Protein AF-A0A822A3L7-F1 (afdb_monomer_lite)

Foldseek 3Di:
DKAKAWFFFDDDPGLTKIKIWFQDDDPVDGRDTAIAMDGGDPVGRTDAADPAADQPVWDFPQWDDDPNAIWTKTKDWDDDPPWIKIWMWTARPVPRHGAKIWIFGDLPQQRDDTDIDMDGDDDDDPDDDPCVSNDDDPPHDHDHDPPPLPALADVCCLNHVCCVVRPPPSPVRLVVSVVSLCVVLVDDDPDSNLSSLLSVQLVVLVVVQSVVQVVPDPDHDGDDNCSSDDVVRVVVVVPDD

InterPro domains:
  IPR013201 Cathepsin propeptide inhibitor domain (I29) [PF08246] (178-234)
  IPR013201 Cathepsin propeptide inhibitor domain (I29) [SM00848] (178-234)
  IPR038765 Papain-like cysteine peptidase superfamily [SSF54001] (173-239)

Sequence (241 aa):
AAKTVQRKGKGTQDFGANYKIVPVSNEAVLNKLTCFEVDGSKDALMDIQHSLPDINSFKDLGLTEWRGIKCQVYQIIDQEGDKKSTYTYYVNAETQHPVHYEMFGYDTLIGSHFDKYTIDYYNYDENPIDSSLFHITDDMQCVGFPDSENEHTSPRVLFNPMSEYINRHGEDDFESSFENFKEQHERKYKDEHEHRRRLKIFRHNNRYVNTRNRAGLTYTMKLNKFADRSDDELRVLRGRR

Radius of gyration: 20.69 Å; chains: 1; bounding box: 53×47×56 Å

Organism: NCBI:txid392032

Structure (mmCIF, N/CA/C/O backbone):
data_AF-A0A822A3L7-F1
#
_entry.id   AF-A0A822A3L7-F1
#
loop_
_atom_site.group_PDB
_atom_site.id
_atom_site.type_symbol
_atom_site.label_atom_id
_atom_site.label_alt_id
_atom_site.label_comp_id
_atom_site.label_asym_id
_atom_site.label_entity_id
_atom_site.label_seq_id
_atom_site.pdbx_PDB_ins_code
_atom_site.Cartn_x
_atom_site.Cartn_y
_atom_site.Cartn_z
_atom_site.occupancy
_atom_site.B_iso_or_equiv
_atom_site.auth_seq_id
_atom_site.auth_comp_id
_atom_site.auth_asym_id
_atom_site.auth_atom_id
_atom_site.pdbx_PDB_model_num
ATOM 1 N N . ALA A 1 1 ? 6.794 -20.127 5.925 1.00 63.97 1 ALA A N 1
ATOM 2 C CA . ALA A 1 1 ? 6.035 -19.071 5.222 1.00 63.97 1 ALA A CA 1
ATOM 3 C C . ALA A 1 1 ? 6.822 -17.768 5.296 1.00 63.97 1 ALA A C 1
ATOM 5 O O . ALA A 1 1 ? 7.641 -17.639 6.199 1.00 63.97 1 ALA A O 1
ATOM 6 N N . ALA A 1 2 ? 6.619 -16.845 4.353 1.00 81.12 2 ALA A N 1
ATOM 7 C CA . ALA A 1 2 ? 7.206 -15.509 4.437 1.00 81.12 2 ALA A CA 1
ATOM 8 C C . ALA A 1 2 ? 6.678 -14.782 5.685 1.00 81.12 2 ALA A C 1
ATOM 10 O O . ALA A 1 2 ? 5.474 -14.816 5.934 1.00 81.12 2 ALA A O 1
ATOM 11 N N . LYS A 1 3 ? 7.558 -14.134 6.452 1.00 87.62 3 LYS A N 1
ATOM 12 C CA . LYS A 1 3 ? 7.191 -13.281 7.590 1.00 87.62 3 LYS A CA 1
ATOM 13 C C . LYS A 1 3 ? 7.631 -11.854 7.290 1.00 87.62 3 LYS A C 1
ATOM 15 O O . LYS A 1 3 ? 8.792 -11.633 6.958 1.00 87.62 3 LYS A O 1
ATOM 20 N N . THR A 1 4 ? 6.716 -10.902 7.414 1.00 88.19 4 THR A N 1
ATOM 21 C CA . THR A 1 4 ? 7.009 -9.472 7.288 1.00 88.19 4 THR A CA 1
ATOM 22 C C . THR A 1 4 ? 6.720 -8.799 8.619 1.00 88.19 4 THR A C 1
ATOM 24 O O . THR A 1 4 ? 5.664 -9.027 9.202 1.00 88.19 4 THR A O 1
ATOM 27 N N . VAL A 1 5 ? 7.666 -8.001 9.105 1.00 90.00 5 VAL A N 1
ATOM 28 C CA . VAL A 1 5 ? 7.542 -7.229 10.345 1.00 90.00 5 VAL A CA 1
ATOM 29 C C . VAL A 1 5 ? 7.897 -5.786 10.029 1.00 90.00 5 VAL A C 1
ATOM 31 O O . VAL A 1 5 ? 8.914 -5.531 9.394 1.00 90.00 5 VAL A O 1
ATOM 34 N N . GLN A 1 6 ? 7.066 -4.848 10.465 1.00 89.50 6 GLN A N 1
ATOM 35 C CA . GLN A 1 6 ? 7.290 -3.417 10.280 1.00 89.50 6 GLN A CA 1
ATOM 36 C C . GLN A 1 6 ? 7.396 -2.760 11.650 1.00 89.50 6 GLN A C 1
ATOM 38 O O . GLN A 1 6 ? 6.591 -3.049 12.538 1.00 89.50 6 GLN A O 1
ATOM 43 N N . ARG A 1 7 ? 8.386 -1.891 11.835 1.00 88.69 7 ARG A N 1
ATOM 44 C CA . ARG A 1 7 ? 8.597 -1.146 13.076 1.00 88.69 7 ARG A CA 1
ATOM 45 C C . ARG A 1 7 ? 8.625 0.339 12.757 1.00 88.69 7 ARG A C 1
ATOM 47 O O . ARG A 1 7 ? 9.507 0.802 12.041 1.00 88.69 7 ARG A O 1
ATOM 54 N N . LYS A 1 8 ? 7.657 1.073 13.306 1.00 87.88 8 LYS A N 1
ATOM 55 C CA . LYS A 1 8 ? 7.631 2.535 13.241 1.00 87.88 8 LYS A CA 1
ATOM 56 C C . LYS A 1 8 ? 8.723 3.110 14.138 1.00 87.88 8 LYS A C 1
ATOM 58 O O . LYS A 1 8 ? 8.859 2.672 15.282 1.00 87.88 8 LYS A O 1
ATOM 63 N N . GLY A 1 9 ? 9.443 4.104 13.630 1.00 82.00 9 GLY A N 1
ATOM 64 C CA . GLY A 1 9 ? 10.448 4.831 14.401 1.00 82.00 9 GLY A CA 1
ATOM 65 C C . GLY A 1 9 ? 9.849 5.652 15.547 1.00 82.00 9 GLY A C 1
ATOM 66 O O . GLY A 1 9 ? 8.725 6.152 15.445 1.00 82.00 9 GLY A O 1
ATOM 67 N N . LYS A 1 10 ? 10.585 5.792 16.657 1.00 68.31 10 LYS A N 1
ATOM 68 C CA . LYS A 1 10 ? 10.135 6.489 17.878 1.00 68.31 10 LYS A CA 1
ATOM 69 C C . LYS A 1 10 ? 10.823 7.832 18.169 1.00 68.31 10 LYS A C 1
ATOM 71 O O . LYS A 1 10 ? 10.765 8.296 19.308 1.00 68.31 10 LYS A O 1
ATOM 76 N N . GLY A 1 11 ? 11.435 8.506 17.193 1.00 60.22 11 GLY A N 1
ATOM 77 C CA . GLY A 1 11 ? 11.945 9.864 17.425 1.00 60.22 11 GLY A CA 1
ATOM 78 C C . GLY A 1 11 ? 12.969 10.364 16.413 1.00 60.22 11 GLY A C 1
ATOM 79 O O . GLY A 1 11 ? 13.047 9.887 15.290 1.00 60.22 11 GLY A O 1
ATOM 80 N N . THR A 1 12 ? 13.779 11.344 16.821 1.00 64.44 12 THR A N 1
ATOM 81 C CA . THR A 1 12 ? 14.746 12.042 15.949 1.00 64.44 12 THR A CA 1
ATOM 82 C C . THR A 1 12 ? 15.956 11.199 15.528 1.00 64.44 12 THR A C 1
ATOM 84 O O . THR A 1 12 ? 16.702 11.628 14.650 1.00 64.44 12 THR A O 1
ATOM 87 N N . GLN A 1 13 ? 16.162 10.032 16.145 1.00 73.94 13 GLN A N 1
ATOM 88 C CA . GLN A 1 13 ? 17.280 9.113 15.874 1.00 73.94 13 GLN A CA 1
ATOM 89 C C . GLN A 1 13 ? 16.829 7.678 15.562 1.00 73.94 13 GLN A C 1
ATOM 91 O O . GLN A 1 13 ? 17.663 6.834 15.257 1.00 73.94 13 GLN A O 1
ATOM 96 N N . ASP A 1 14 ? 15.526 7.403 15.644 1.00 85.44 14 ASP A N 1
ATOM 97 C CA . ASP A 1 14 ? 14.938 6.112 15.301 1.00 85.44 14 ASP A CA 1
ATOM 98 C C . ASP A 1 14 ? 13.936 6.345 14.176 1.00 85.44 14 ASP A C 1
ATOM 100 O O . ASP A 1 14 ? 12.846 6.882 14.393 1.00 85.44 14 ASP A O 1
ATOM 104 N N . PHE A 1 15 ? 14.347 5.966 12.971 1.00 88.31 15 PHE A N 1
ATOM 105 C CA . PHE A 1 15 ? 13.582 6.147 11.744 1.00 88.31 15 PHE A CA 1
ATOM 106 C C . PHE A 1 15 ? 12.708 4.929 11.409 1.00 88.31 15 PHE A C 1
ATOM 108 O O . PHE A 1 15 ? 11.999 4.947 10.402 1.00 88.31 15 PHE A O 1
ATOM 115 N N . GLY A 1 16 ? 12.718 3.902 12.268 1.00 89.25 16 GLY A N 1
ATOM 116 C CA . GLY A 1 16 ? 12.028 2.637 12.058 1.00 89.25 16 GLY A CA 1
ATOM 117 C C . GLY A 1 16 ? 12.743 1.720 11.067 1.00 89.25 16 GLY A C 1
ATOM 118 O O . GLY A 1 16 ? 13.716 2.107 10.426 1.00 89.25 16 GLY A O 1
ATOM 119 N N . ALA A 1 17 ? 12.242 0.494 10.940 1.00 88.50 17 ALA A N 1
ATOM 120 C CA . ALA A 1 17 ? 12.812 -0.520 10.059 1.00 88.50 17 ALA A CA 1
ATOM 121 C C . ALA A 1 17 ? 11.754 -1.538 9.625 1.00 88.50 17 ALA A C 1
ATOM 123 O O . ALA A 1 17 ? 10.821 -1.870 10.367 1.00 88.50 17 ALA A O 1
ATOM 124 N N . ASN A 1 18 ? 11.917 -2.052 8.412 1.00 87.88 18 ASN A N 1
ATOM 125 C CA . ASN A 1 18 ? 11.099 -3.116 7.853 1.00 87.88 18 ASN A CA 1
ATOM 126 C C . ASN A 1 18 ? 11.925 -4.381 7.672 1.00 87.88 18 ASN A C 1
ATOM 128 O O . ASN A 1 18 ? 13.053 -4.340 7.190 1.00 87.88 18 ASN A O 1
ATOM 132 N N . TYR A 1 19 ? 11.317 -5.517 7.984 1.00 88.69 19 TYR A N 1
ATOM 133 C CA . TYR A 1 19 ? 11.977 -6.808 7.971 1.00 88.69 19 TYR A CA 1
ATOM 134 C C . TYR A 1 19 ? 11.182 -7.828 7.182 1.00 88.69 19 TYR A C 1
ATOM 136 O O . TYR A 1 19 ? 9.950 -7.901 7.276 1.00 88.69 19 TYR A O 1
ATOM 144 N N . LYS A 1 20 ? 11.891 -8.663 6.428 1.00 87.88 20 LYS A N 1
ATOM 145 C CA . LYS A 1 20 ? 11.303 -9.762 5.668 1.00 87.88 20 LYS A CA 1
ATOM 146 C C . LYS A 1 20 ? 12.114 -11.030 5.852 1.00 87.88 20 LYS A C 1
ATOM 148 O O . LYS A 1 20 ? 13.254 -11.107 5.417 1.00 87.88 20 LYS A O 1
ATOM 153 N N . ILE A 1 21 ? 11.503 -12.045 6.443 1.00 88.44 21 ILE A N 1
ATOM 154 C CA . ILE A 1 21 ? 12.103 -13.365 6.608 1.00 88.44 21 ILE A CA 1
ATOM 155 C C . ILE A 1 21 ? 11.476 -14.295 5.576 1.00 88.44 21 ILE A C 1
ATOM 157 O O . ILE A 1 21 ? 10.278 -14.590 5.629 1.00 88.44 21 ILE A O 1
ATOM 161 N N . VAL A 1 22 ? 12.276 -14.731 4.607 1.00 87.00 22 VAL A N 1
ATOM 162 C CA . VAL A 1 22 ? 11.829 -15.576 3.493 1.00 87.00 22 VAL A CA 1
ATOM 163 C C . VAL A 1 22 ? 12.859 -16.657 3.177 1.00 87.00 22 VAL A C 1
ATOM 165 O O . VAL A 1 22 ? 14.056 -16.435 3.359 1.00 87.00 22 VAL A O 1
ATOM 168 N N . PRO A 1 23 ? 12.426 -17.836 2.703 1.00 87.88 23 PRO A N 1
ATOM 169 C CA . PRO A 1 23 ? 13.346 -18.811 2.141 1.00 87.88 23 PRO A CA 1
ATOM 170 C C . PRO A 1 23 ? 13.905 -18.283 0.815 1.00 87.88 23 PRO A C 1
ATOM 172 O O . PRO A 1 23 ? 13.151 -17.859 -0.060 1.00 87.88 23 PRO A O 1
ATOM 175 N N . VAL A 1 24 ? 15.225 -18.325 0.670 1.00 84.81 24 VAL A N 1
ATOM 176 C CA . VAL A 1 24 ? 15.957 -17.916 -0.529 1.00 84.81 24 VAL A CA 1
ATOM 177 C C . VAL A 1 24 ? 16.679 -19.126 -1.102 1.00 84.81 24 VAL A C 1
ATOM 179 O O . VAL A 1 24 ? 17.325 -19.887 -0.378 1.00 84.81 24 VAL A O 1
ATOM 182 N N . SER A 1 25 ? 16.578 -19.272 -2.418 1.00 84.88 25 SER A N 1
ATOM 183 C CA . SER A 1 25 ? 17.284 -20.289 -3.191 1.00 84.88 25 SER A CA 1
ATOM 184 C C . SER A 1 25 ? 18.107 -19.606 -4.277 1.00 84.88 25 SER A C 1
ATOM 186 O O . SER A 1 25 ? 17.604 -18.716 -4.961 1.00 84.88 25 SER A O 1
ATOM 188 N N . ASN A 1 26 ? 19.361 -20.012 -4.434 1.00 84.75 26 ASN A N 1
ATOM 189 C CA . ASN A 1 26 ? 20.255 -19.586 -5.508 1.00 84.75 26 ASN A CA 1
ATOM 190 C C . ASN A 1 26 ? 21.126 -20.777 -5.950 1.00 84.75 26 ASN A C 1
ATOM 192 O O . ASN A 1 26 ? 20.875 -21.911 -5.550 1.00 84.75 26 ASN A O 1
ATOM 196 N N . GLU A 1 27 ? 22.144 -20.534 -6.773 1.00 88.81 27 GLU A N 1
ATOM 197 C CA . GLU A 1 27 ? 23.036 -21.592 -7.271 1.00 88.81 27 GLU A CA 1
ATOM 198 C C . GLU A 1 27 ? 23.808 -22.329 -6.158 1.00 88.81 27 GLU A C 1
ATOM 200 O O . GLU A 1 27 ? 24.221 -23.469 -6.353 1.00 88.81 27 GLU A O 1
ATOM 205 N N . ALA A 1 28 ? 23.984 -21.708 -4.985 1.00 90.06 28 ALA A N 1
ATOM 206 C CA . ALA A 1 28 ? 24.765 -22.239 -3.868 1.00 90.06 28 ALA A CA 1
ATOM 207 C C . ALA A 1 28 ? 23.917 -22.777 -2.701 1.00 90.06 28 ALA A C 1
ATOM 209 O O . ALA A 1 28 ? 24.385 -23.635 -1.952 1.00 90.06 28 ALA A O 1
ATOM 210 N N . VAL A 1 29 ? 22.695 -22.273 -2.499 1.00 88.50 29 VAL A N 1
ATOM 211 C CA . VAL A 1 29 ? 21.833 -22.657 -1.370 1.00 88.50 29 VAL A CA 1
ATOM 212 C C . VAL A 1 29 ? 20.399 -22.908 -1.811 1.00 88.50 29 VAL A C 1
ATOM 214 O O . VAL A 1 29 ? 19.866 -22.206 -2.664 1.00 88.50 29 VAL A O 1
ATOM 217 N N . LEU A 1 30 ? 19.747 -23.884 -1.179 1.00 90.50 30 LEU A N 1
ATOM 218 C CA . LEU A 1 30 ? 18.347 -24.222 -1.421 1.00 90.50 30 LEU A CA 1
ATOM 219 C C . LEU A 1 30 ? 17.513 -23.927 -0.171 1.00 90.50 30 LEU A C 1
ATOM 221 O O . LEU A 1 30 ? 17.795 -24.461 0.899 1.00 90.50 30 LEU A O 1
ATOM 225 N N . ASN A 1 31 ? 16.468 -23.112 -0.323 1.00 87.19 31 ASN A N 1
ATOM 226 C CA . ASN A 1 31 ? 15.477 -22.780 0.706 1.00 87.19 31 ASN A CA 1
ATOM 227 C C . ASN A 1 31 ? 16.081 -22.283 2.030 1.00 87.19 31 ASN A C 1
ATOM 229 O O . ASN A 1 31 ? 15.513 -22.509 3.102 1.00 87.19 31 ASN A O 1
ATOM 233 N N . LYS A 1 32 ? 17.223 -21.590 1.975 1.00 89.50 32 LYS A N 1
ATOM 234 C CA . LYS A 1 32 ? 17.855 -21.016 3.163 1.00 89.50 32 LYS A CA 1
ATOM 235 C C . LYS A 1 32 ? 16.982 -19.879 3.679 1.00 89.50 32 LYS A C 1
ATOM 237 O O . LYS A 1 32 ? 16.717 -18.927 2.950 1.00 89.50 32 LYS A O 1
ATOM 242 N N . LEU A 1 33 ? 16.529 -19.977 4.925 1.00 89.25 33 LEU A N 1
ATOM 243 C CA . LEU A 1 33 ? 15.781 -18.901 5.562 1.00 89.25 33 LEU A CA 1
ATOM 244 C C . LEU A 1 33 ? 16.711 -17.697 5.757 1.00 89.25 33 LEU A C 1
ATOM 246 O O . LEU A 1 33 ? 17.750 -17.817 6.404 1.00 89.25 33 LEU A O 1
ATOM 250 N N . THR A 1 34 ? 16.341 -16.564 5.174 1.00 88.62 34 THR A N 1
ATOM 251 C CA . THR A 1 34 ? 17.142 -15.338 5.178 1.00 88.62 34 THR A CA 1
ATOM 252 C C . THR A 1 34 ? 16.288 -14.197 5.710 1.00 88.62 34 THR A C 1
ATOM 254 O O . THR A 1 34 ? 15.134 -14.048 5.300 1.00 88.62 34 THR A O 1
ATOM 257 N N . CYS A 1 35 ? 16.852 -13.405 6.623 1.00 90.19 35 CYS A N 1
ATOM 258 C CA . CYS A 1 35 ? 16.266 -12.143 7.054 1.00 90.19 35 CYS A CA 1
ATOM 259 C C . CYS A 1 35 ? 16.794 -11.007 6.176 1.00 90.19 35 CYS A C 1
ATOM 261 O O . CYS A 1 35 ? 18.004 -10.869 6.005 1.00 90.19 35 CYS A O 1
ATOM 263 N N . PHE A 1 36 ? 15.884 -10.190 5.662 1.00 87.81 36 PHE A N 1
ATOM 264 C CA . PHE A 1 36 ? 16.192 -8.934 5.000 1.00 87.81 36 PHE A CA 1
ATOM 265 C C . PHE A 1 36 ? 15.710 -7.757 5.838 1.00 87.81 36 PHE A C 1
ATOM 267 O O . PHE A 1 36 ? 14.606 -7.827 6.380 1.00 87.81 36 PHE A O 1
ATOM 274 N N . GLU A 1 37 ? 16.497 -6.689 5.894 1.00 87.88 37 GLU A N 1
ATOM 275 C CA . GLU A 1 37 ? 16.188 -5.447 6.608 1.00 87.88 37 GLU A CA 1
ATOM 276 C C . GLU A 1 37 ? 16.278 -4.244 5.663 1.00 87.88 37 GLU A C 1
ATOM 278 O O . GLU A 1 37 ? 17.120 -4.194 4.762 1.00 87.88 37 GLU A O 1
ATOM 283 N N . VAL A 1 38 ? 15.363 -3.295 5.856 1.00 85.25 38 VAL A N 1
ATOM 284 C CA . VAL A 1 38 ? 15.378 -1.975 5.225 1.00 85.25 38 VAL A CA 1
ATOM 285 C C . VAL A 1 38 ? 15.133 -0.934 6.306 1.00 85.25 38 VAL A C 1
ATOM 287 O O . VAL A 1 38 ? 14.022 -0.836 6.838 1.00 85.25 38 VAL A O 1
ATOM 290 N N . ASP A 1 39 ? 16.168 -0.156 6.594 1.00 85.50 39 ASP A N 1
ATOM 291 C CA . ASP A 1 39 ? 16.127 0.926 7.569 1.00 85.50 39 ASP A CA 1
ATOM 292 C C . ASP A 1 39 ? 15.421 2.163 7.017 1.00 85.50 39 ASP A C 1
ATOM 294 O O . ASP A 1 39 ? 15.526 2.509 5.836 1.00 85.50 39 ASP A O 1
ATOM 298 N N . GLY A 1 40 ? 14.706 2.856 7.898 1.00 82.94 40 GLY A N 1
ATOM 299 C CA . GLY A 1 40 ? 14.251 4.212 7.647 1.00 82.94 40 GLY A CA 1
ATOM 300 C C . GLY A 1 40 ? 15.402 5.208 7.659 1.00 82.94 40 GLY A C 1
ATOM 301 O O . GLY A 1 40 ? 16.464 4.981 8.238 1.00 82.94 40 GLY A O 1
ATOM 302 N N . SER A 1 41 ? 15.161 6.366 7.060 1.00 82.88 41 SER A N 1
ATOM 303 C CA . SER A 1 41 ? 16.081 7.498 7.108 1.00 82.88 41 SER A CA 1
ATOM 304 C C . SER A 1 41 ? 15.366 8.757 7.587 1.00 82.88 41 SER A C 1
ATOM 306 O O . SER A 1 41 ? 14.140 8.793 7.715 1.00 82.88 41 SER A O 1
ATOM 308 N N . LYS A 1 42 ? 16.134 9.823 7.822 1.00 82.38 42 LYS A N 1
ATOM 309 C CA . LYS A 1 42 ? 15.588 11.143 8.159 1.00 82.38 42 LYS A CA 1
ATOM 310 C C . LYS A 1 42 ? 14.626 11.671 7.087 1.00 82.38 42 LYS A C 1
ATOM 312 O O . LYS A 1 42 ? 13.654 12.340 7.428 1.00 82.38 42 LYS A O 1
ATOM 317 N N . ASP A 1 43 ? 14.901 11.359 5.824 1.00 76.75 43 ASP A N 1
ATOM 318 C CA . ASP A 1 43 ? 14.119 11.825 4.676 1.00 76.75 43 ASP A CA 1
ATOM 319 C C . ASP A 1 43 ? 12.996 10.841 4.304 1.00 76.75 43 ASP A C 1
ATOM 321 O O . ASP A 1 43 ? 12.043 11.209 3.622 1.00 76.75 43 ASP A O 1
ATOM 325 N N . ALA A 1 44 ? 13.077 9.594 4.782 1.00 75.06 44 ALA A N 1
ATOM 326 C CA . ALA A 1 44 ? 12.109 8.536 4.520 1.00 75.06 44 ALA A CA 1
ATOM 327 C C . ALA A 1 44 ? 11.872 7.686 5.778 1.00 75.06 44 ALA A C 1
ATOM 329 O O . ALA A 1 44 ? 12.419 6.590 5.931 1.00 75.06 44 ALA A O 1
ATOM 330 N N . LEU A 1 45 ? 11.033 8.197 6.683 1.00 80.50 45 LEU A N 1
ATOM 331 C CA . LEU A 1 45 ? 10.619 7.470 7.883 1.00 80.50 45 LEU A CA 1
ATOM 332 C C . LEU A 1 45 ? 9.827 6.207 7.517 1.00 80.50 45 LEU A C 1
ATOM 334 O O . LEU A 1 45 ? 8.952 6.229 6.639 1.00 80.50 45 LEU A O 1
ATOM 338 N N . MET A 1 46 ? 10.097 5.121 8.241 1.00 82.00 46 MET A N 1
ATOM 339 C CA . MET A 1 46 ? 9.302 3.903 8.160 1.00 82.00 46 MET A CA 1
ATOM 340 C C . MET A 1 46 ? 8.060 4.038 9.029 1.00 82.00 46 MET A C 1
ATOM 342 O O . MET A 1 46 ? 8.131 4.362 10.218 1.00 82.00 46 MET A O 1
ATOM 346 N N . ASP A 1 47 ? 6.916 3.744 8.419 1.00 80.44 47 ASP A N 1
ATOM 347 C CA . ASP A 1 47 ? 5.645 3.609 9.114 1.00 80.44 47 ASP A CA 1
ATOM 348 C C . ASP A 1 47 ? 5.116 2.183 8.975 1.00 80.44 47 ASP A C 1
ATOM 350 O O . ASP A 1 47 ? 5.509 1.433 8.072 1.00 80.44 47 ASP A O 1
ATOM 354 N N . ILE A 1 48 ? 4.217 1.812 9.879 1.00 86.12 48 ILE A N 1
ATOM 355 C CA . ILE A 1 48 ? 3.511 0.538 9.793 1.00 86.12 48 ILE A CA 1
ATOM 356 C C . ILE A 1 48 ? 2.406 0.614 8.741 1.00 86.12 48 ILE A C 1
ATOM 358 O O . ILE A 1 48 ? 1.860 1.676 8.436 1.00 86.12 48 ILE A O 1
ATOM 362 N N . GLN A 1 49 ? 2.049 -0.538 8.184 1.00 85.38 49 GLN A N 1
ATOM 363 C CA . GLN A 1 49 ? 0.852 -0.646 7.372 1.00 85.38 49 GLN A CA 1
ATOM 364 C C . GLN A 1 49 ? -0.390 -0.417 8.238 1.00 85.38 49 GLN A C 1
ATOM 366 O O . GLN A 1 49 ? -0.754 -1.255 9.062 1.00 85.38 49 GLN A O 1
ATOM 371 N N . HIS A 1 50 ? -1.066 0.703 8.007 1.00 85.94 50 HIS A N 1
ATOM 372 C CA . HIS A 1 50 ? -2.400 0.943 8.537 1.00 85.94 50 HIS A CA 1
ATOM 373 C C . HIS A 1 50 ? -3.430 0.176 7.704 1.00 85.94 50 HIS A C 1
ATOM 375 O O . HIS A 1 50 ? -3.308 0.105 6.485 1.00 85.94 50 HIS A O 1
ATOM 381 N N . SER A 1 51 ? -4.432 -0.408 8.364 1.00 87.31 51 SER A N 1
ATOM 382 C CA . SER A 1 51 ? -5.604 -1.021 7.721 1.00 87.31 51 SER A CA 1
ATOM 383 C C . SER A 1 51 ? -6.833 -0.108 7.734 1.00 87.31 51 SER A C 1
ATOM 385 O O . SER A 1 51 ? -7.803 -0.418 7.053 1.00 87.31 51 SER A O 1
ATOM 387 N N . LEU A 1 52 ? -6.778 1.011 8.464 1.00 91.12 52 LEU A N 1
ATOM 388 C CA . LEU A 1 52 ? -7.853 1.992 8.614 1.00 91.12 52 LEU A CA 1
ATOM 389 C C . LEU A 1 52 ? -7.377 3.376 8.148 1.00 91.12 52 LEU A C 1
ATOM 391 O O . LEU A 1 52 ? -6.201 3.695 8.349 1.00 91.12 52 LEU A O 1
ATOM 395 N N . PRO A 1 53 ? -8.259 4.206 7.561 1.00 90.44 53 PRO A N 1
ATOM 396 C CA . PRO A 1 53 ? -7.912 5.574 7.191 1.00 90.44 53 PRO A CA 1
ATOM 397 C C . PRO A 1 53 ? -7.738 6.466 8.427 1.00 90.44 53 PRO A C 1
ATOM 399 O O . PRO A 1 53 ? -8.409 6.279 9.443 1.00 90.44 53 PRO A O 1
ATOM 402 N N . ASP A 1 54 ? -6.881 7.485 8.321 1.00 89.31 54 ASP A N 1
ATOM 403 C CA . ASP A 1 54 ? -6.863 8.586 9.288 1.00 89.31 54 ASP A CA 1
ATOM 404 C C . ASP A 1 54 ? -8.081 9.489 9.054 1.00 89.31 54 ASP A C 1
ATOM 406 O O . ASP A 1 54 ? -8.184 10.173 8.032 1.00 89.31 54 ASP A O 1
ATOM 410 N N . ILE A 1 55 ? -9.003 9.487 10.016 1.00 91.69 55 ILE A N 1
ATOM 411 C CA . ILE A 1 55 ? -10.257 10.236 9.940 1.00 91.69 55 ILE A CA 1
ATOM 412 C C . ILE A 1 55 ? -10.236 11.566 10.695 1.00 91.69 55 ILE A C 1
ATOM 414 O O . ILE A 1 55 ? -11.260 12.242 10.735 1.00 91.69 55 ILE A O 1
ATOM 418 N N . ASN A 1 56 ? -9.098 11.997 11.249 1.00 92.50 56 ASN A N 1
ATOM 419 C CA . ASN A 1 56 ? -9.019 13.227 12.053 1.00 92.50 56 ASN A CA 1
ATOM 420 C C . ASN A 1 56 ? -9.486 14.486 11.300 1.00 92.50 56 ASN A C 1
ATOM 422 O O . ASN A 1 56 ? -9.964 15.438 11.909 1.00 92.50 56 ASN A O 1
ATOM 426 N N . SER A 1 57 ? -9.347 14.499 9.971 1.00 92.75 57 SER A N 1
ATOM 427 C CA . SER A 1 57 ? -9.790 15.611 9.114 1.00 92.75 57 SER A CA 1
ATOM 428 C C . SER A 1 57 ? -11.187 15.411 8.510 1.00 92.75 57 SER A C 1
ATOM 430 O O . SER A 1 57 ? -11.675 16.284 7.789 1.00 92.75 57 SER A O 1
ATOM 432 N N . PHE A 1 58 ? -11.826 14.263 8.743 1.00 95.81 58 PHE A N 1
ATOM 433 C CA . PHE A 1 58 ? -13.121 13.954 8.151 1.00 95.81 58 PHE A CA 1
ATOM 434 C C . PHE A 1 58 ? -14.237 14.680 8.906 1.00 95.81 58 PHE A C 1
ATOM 436 O O . PHE A 1 58 ? -14.209 14.839 10.124 1.00 95.81 58 PHE A O 1
ATOM 443 N N . LYS A 1 59 ? -15.258 15.103 8.164 1.00 97.94 59 LYS A N 1
ATOM 444 C CA . LYS A 1 59 ? -16.484 15.668 8.720 1.00 97.94 59 LYS A CA 1
ATOM 445 C C . LYS A 1 59 ? -17.433 14.547 9.106 1.00 97.94 59 LYS A C 1
ATOM 447 O O . LYS A 1 59 ? -17.689 13.655 8.301 1.00 97.94 59 LYS A O 1
ATOM 452 N N . ASP A 1 60 ? -17.985 14.640 10.304 1.00 97.56 60 ASP A N 1
ATOM 453 C CA . ASP A 1 60 ? -19.108 13.819 10.741 1.00 97.56 60 ASP A CA 1
ATOM 454 C C . ASP A 1 60 ? -20.368 14.194 9.932 1.00 97.56 60 ASP A C 1
ATOM 456 O O . ASP A 1 60 ? -20.766 15.362 9.897 1.00 97.56 60 ASP A O 1
ATOM 460 N N . LEU A 1 61 ? -20.959 13.216 9.240 1.00 98.00 61 LEU A N 1
ATOM 461 C CA . LEU A 1 61 ? -22.195 13.368 8.460 1.00 98.00 61 LEU A CA 1
ATOM 462 C C . LEU A 1 61 ? -23.435 12.794 9.167 1.00 98.00 61 LEU A C 1
ATOM 464 O O . LEU A 1 61 ? -24.539 12.859 8.626 1.00 98.00 61 LEU A O 1
ATOM 468 N N . GLY A 1 62 ? -23.267 12.247 10.368 1.00 97.69 62 GLY A N 1
ATOM 469 C CA . GLY A 1 62 ? -24.311 11.618 11.160 1.00 97.69 62 GLY A CA 1
ATOM 470 C C . GLY A 1 62 ? -24.558 10.148 10.824 1.00 97.69 62 GLY A C 1
ATOM 471 O O . GLY A 1 62 ? -23.758 9.455 10.189 1.00 97.69 62 GLY A O 1
ATOM 472 N N . LEU A 1 63 ? -25.706 9.667 11.298 1.00 98.31 63 LEU A N 1
ATOM 473 C CA . LEU A 1 63 ? -26.102 8.268 11.205 1.00 98.31 63 LEU A CA 1
ATOM 474 C C . LEU A 1 63 ? -26.750 7.961 9.851 1.00 98.31 63 LEU A C 1
ATOM 476 O O . LEU A 1 63 ? -27.690 8.638 9.437 1.00 98.31 63 LEU A O 1
ATOM 480 N N . THR A 1 64 ? -26.306 6.884 9.213 1.00 97.31 64 THR A N 1
ATOM 481 C CA . THR A 1 64 ? -26.929 6.292 8.024 1.00 97.31 64 THR A CA 1
ATOM 482 C C . THR A 1 64 ? -27.083 4.783 8.189 1.00 97.31 64 THR A C 1
ATOM 484 O O . THR A 1 64 ? -26.624 4.200 9.171 1.00 97.31 64 THR A O 1
ATOM 487 N N . GLU A 1 65 ? -27.700 4.133 7.210 1.00 96.94 65 GLU A N 1
ATOM 488 C CA . GLU A 1 65 ? -27.683 2.680 7.078 1.00 96.94 65 GLU A CA 1
ATOM 489 C C . GLU A 1 65 ? -26.786 2.261 5.904 1.00 96.94 65 GLU A C 1
ATOM 491 O O . GLU A 1 65 ? -26.906 2.786 4.797 1.00 96.94 65 GLU A O 1
ATOM 496 N N . TRP A 1 66 ? -25.891 1.300 6.135 1.00 95.81 66 TRP A N 1
ATOM 497 C CA . TRP A 1 66 ? -25.077 0.665 5.102 1.00 95.81 66 TRP A CA 1
ATOM 498 C C . TRP A 1 66 ? -25.282 -0.847 5.138 1.00 95.81 66 TRP A C 1
ATOM 500 O O . TRP A 1 66 ? -24.893 -1.510 6.097 1.00 95.81 66 TRP A O 1
ATOM 510 N N . ARG A 1 67 ? -25.902 -1.404 4.087 1.00 94.69 67 ARG A N 1
ATOM 511 C CA . ARG A 1 67 ? -26.203 -2.847 3.965 1.00 94.69 67 ARG A CA 1
ATOM 512 C C . ARG A 1 67 ? -26.907 -3.429 5.211 1.00 94.69 67 ARG A C 1
ATOM 514 O O . ARG A 1 67 ? -26.571 -4.522 5.656 1.00 94.69 67 ARG A O 1
ATOM 521 N N . GLY A 1 68 ? -27.868 -2.697 5.779 1.00 95.62 68 GLY A N 1
ATOM 522 C CA . GLY A 1 68 ? -28.603 -3.111 6.982 1.00 95.62 68 GLY A CA 1
ATOM 523 C C . GLY A 1 68 ? -27.885 -2.848 8.311 1.00 95.62 68 GLY A C 1
ATOM 524 O O . GLY A 1 68 ? -28.440 -3.147 9.364 1.00 95.62 68 GLY A O 1
ATOM 525 N N . ILE A 1 69 ? -26.670 -2.288 8.294 1.00 97.19 69 ILE A N 1
ATOM 526 C CA . ILE A 1 69 ? -25.924 -1.903 9.497 1.00 97.19 69 ILE A CA 1
ATOM 527 C C . ILE A 1 69 ? -26.096 -0.402 9.715 1.00 97.19 69 ILE A C 1
ATOM 529 O O . ILE A 1 69 ? -25.832 0.401 8.819 1.00 97.19 69 ILE A O 1
ATOM 533 N N . LYS A 1 70 ? -26.516 -0.007 10.919 1.00 98.38 70 LYS A N 1
ATOM 534 C CA . LYS A 1 70 ? -26.566 1.403 11.309 1.00 98.38 70 LYS A CA 1
ATOM 535 C C . LYS A 1 70 ? -25.143 1.912 11.535 1.00 98.38 70 LYS A C 1
ATOM 537 O O . LYS A 1 70 ? -24.448 1.424 12.425 1.00 98.38 70 LYS A O 1
ATOM 542 N N . CYS A 1 71 ? -24.724 2.898 10.754 1.00 98.50 71 CYS A N 1
ATOM 543 C CA . CYS A 1 71 ? -23.364 3.415 10.756 1.00 98.50 71 CYS A CA 1
ATOM 544 C C . CYS A 1 71 ? -23.324 4.907 11.077 1.00 98.50 71 CYS A C 1
ATOM 546 O O . CYS A 1 71 ? -24.137 5.677 10.575 1.00 98.50 71 CYS A O 1
ATOM 548 N N . GLN A 1 72 ? -22.329 5.312 11.856 1.00 98.44 72 GLN A N 1
ATOM 549 C CA . GLN A 1 72 ? -21.841 6.682 11.898 1.00 98.44 72 GLN A CA 1
ATOM 550 C C . GLN A 1 72 ? -20.937 6.915 10.678 1.00 98.44 72 GLN A C 1
ATOM 552 O O . GLN A 1 72 ? -20.084 6.077 10.369 1.00 98.44 72 GLN A O 1
ATOM 557 N N . VAL A 1 73 ? -21.144 8.021 9.960 1.00 98.38 73 VAL A N 1
ATOM 558 C CA . VAL A 1 73 ? -20.441 8.302 8.698 1.00 98.38 73 VAL A CA 1
ATOM 559 C C . VAL A 1 73 ? -19.521 9.496 8.834 1.00 98.38 73 VAL A C 1
ATOM 561 O O . VAL A 1 73 ? -19.914 10.549 9.335 1.00 98.38 73 VAL A O 1
ATOM 564 N N . TYR A 1 74 ? -18.314 9.340 8.306 1.00 98.12 74 TYR A N 1
ATOM 565 C CA . TYR A 1 74 ? -17.311 10.385 8.204 1.00 98.12 74 TYR A CA 1
ATOM 566 C C . TYR A 1 74 ? -16.951 10.599 6.736 1.00 98.12 74 TYR A C 1
ATOM 568 O O . TYR A 1 74 ? -16.768 9.631 5.998 1.00 98.12 74 TYR A O 1
ATOM 576 N N . GLN A 1 75 ? -16.813 11.849 6.296 1.00 96.88 75 GLN A N 1
ATOM 577 C CA . GLN A 1 75 ? -16.421 12.161 4.922 1.00 96.88 75 GLN A CA 1
ATOM 578 C C . GLN A 1 75 ? -15.415 13.302 4.841 1.00 96.88 75 GLN A C 1
ATOM 580 O O . GLN A 1 75 ? -15.555 14.332 5.500 1.00 96.88 75 GLN A O 1
ATOM 585 N N . ILE A 1 76 ? -14.447 13.156 3.945 1.00 94.06 76 ILE A N 1
ATOM 586 C CA . ILE A 1 76 ? -13.612 14.257 3.478 1.00 94.06 76 ILE A CA 1
ATOM 587 C C . ILE A 1 76 ? -13.707 14.377 1.960 1.00 94.06 76 ILE A C 1
ATOM 589 O O . ILE A 1 76 ? -13.917 13.400 1.239 1.00 94.06 76 ILE A O 1
ATOM 593 N N . ILE A 1 77 ? -13.588 15.610 1.487 1.00 91.62 77 ILE A N 1
ATOM 594 C CA . ILE A 1 77 ? -13.573 15.948 0.073 1.00 91.62 77 ILE A CA 1
ATOM 595 C C . ILE A 1 77 ? -12.260 16.668 -0.187 1.00 91.62 77 ILE A C 1
ATOM 597 O O . ILE A 1 77 ? -12.016 17.716 0.411 1.00 91.62 77 ILE A O 1
ATOM 601 N N . ASP A 1 78 ? -11.466 16.124 -1.099 1.00 86.62 78 ASP A N 1
ATOM 602 C CA . ASP A 1 78 ? -10.336 16.824 -1.688 1.00 86.62 78 ASP A CA 1
ATOM 603 C C . ASP A 1 78 ? -10.745 17.450 -3.004 1.00 86.62 78 ASP A C 1
ATOM 605 O O . ASP A 1 78 ? -11.384 16.816 -3.848 1.00 86.62 78 ASP A O 1
ATOM 609 N N . GLN A 1 79 ? -10.377 18.714 -3.162 1.00 83.88 79 GLN A N 1
ATOM 610 C CA . GLN A 1 79 ? -10.646 19.463 -4.369 1.00 83.88 79 GLN A CA 1
ATOM 611 C C . GLN A 1 79 ? -9.348 20.037 -4.919 1.00 83.88 79 GLN A C 1
ATOM 613 O O . GLN A 1 79 ? -8.664 20.805 -4.246 1.00 83.88 79 GLN A O 1
ATOM 618 N N . GLU A 1 80 ? -9.052 19.690 -6.166 1.00 75.12 80 GLU A N 1
ATOM 619 C CA . GLU A 1 80 ? -7.918 20.214 -6.916 1.00 75.12 80 GLU A CA 1
ATOM 620 C C . GLU A 1 80 ? -8.431 20.759 -8.255 1.00 75.12 80 GLU A C 1
ATOM 622 O O . GLU A 1 80 ? -8.789 20.012 -9.170 1.00 75.12 80 GLU A O 1
ATOM 627 N N . GLY A 1 81 ? -8.546 22.086 -8.354 1.00 77.38 81 GLY A N 1
ATOM 628 C CA . GLY A 1 81 ? -9.244 22.735 -9.468 1.00 77.38 81 GLY A CA 1
ATOM 629 C C . GLY A 1 81 ? -10.712 22.291 -9.554 1.00 77.38 81 GLY A C 1
ATOM 630 O O . GLY A 1 81 ? -11.452 22.361 -8.570 1.00 77.38 81 GLY A O 1
ATOM 631 N N . ASP A 1 82 ? -11.122 21.803 -10.728 1.00 71.69 82 ASP A N 1
ATOM 632 C CA . ASP A 1 82 ? -12.478 21.285 -10.983 1.00 71.69 82 ASP A CA 1
ATOM 633 C C . ASP A 1 82 ? -12.657 19.809 -10.579 1.00 71.69 82 ASP A C 1
ATOM 635 O O . ASP A 1 82 ? -13.732 19.227 -10.742 1.00 71.69 82 ASP A O 1
ATOM 639 N N . LYS A 1 83 ? -11.598 19.171 -10.072 1.00 73.38 83 LYS A N 1
ATOM 640 C CA . LYS A 1 83 ? -11.588 17.750 -9.721 1.00 73.38 83 LYS A CA 1
ATOM 641 C C . LYS A 1 83 ? -11.944 17.589 -8.254 1.00 73.38 83 LYS A C 1
ATOM 643 O O . LYS A 1 83 ? -11.389 18.277 -7.400 1.00 73.38 83 LYS A O 1
ATOM 648 N N . LYS A 1 84 ? -12.856 16.662 -7.964 1.00 83.19 84 LYS A N 1
ATOM 649 C CA . LYS A 1 84 ? -13.379 16.425 -6.617 1.00 83.19 84 LYS A CA 1
ATOM 650 C C . LYS A 1 84 ? -13.249 14.954 -6.240 1.00 83.19 84 LYS A C 1
ATOM 652 O O . LYS A 1 84 ? -14.044 14.139 -6.697 1.00 83.19 84 LYS A O 1
ATOM 657 N N . SER A 1 85 ? -12.304 14.628 -5.371 1.00 85.94 85 SER A N 1
ATOM 658 C CA . SER A 1 85 ? -12.163 13.294 -4.785 1.00 85.94 85 SER A CA 1
ATOM 659 C C . SER A 1 85 ? -12.915 13.237 -3.455 1.00 85.94 85 SER A C 1
ATOM 661 O O . SER A 1 85 ? -12.777 14.120 -2.615 1.00 85.94 85 SER A O 1
ATOM 663 N N . THR A 1 86 ? -13.762 12.230 -3.267 1.00 90.88 86 THR A N 1
ATOM 664 C CA . THR A 1 86 ? -14.596 12.052 -2.071 1.00 90.88 86 THR A CA 1
ATOM 665 C C . THR A 1 86 ? -14.226 10.751 -1.377 1.00 90.88 86 THR A C 1
ATOM 667 O O . THR A 1 86 ? -14.209 9.696 -2.004 1.00 90.88 86 THR A O 1
ATOM 670 N N . TYR A 1 87 ? -13.978 10.818 -0.075 1.00 92.44 87 TYR A N 1
ATOM 671 C CA . TYR A 1 87 ? -13.596 9.679 0.751 1.00 92.44 87 TYR A CA 1
ATOM 672 C C . TYR A 1 87 ? -14.608 9.550 1.881 1.00 92.44 87 TYR A C 1
ATOM 674 O O . TYR A 1 87 ? -14.782 10.492 2.651 1.00 92.44 87 TYR A O 1
ATOM 682 N N . THR A 1 88 ? -15.293 8.412 1.970 1.00 95.75 88 THR A N 1
ATOM 683 C CA . THR A 1 88 ? -16.386 8.191 2.925 1.00 95.75 88 THR A CA 1
ATOM 684 C C . THR A 1 88 ? -16.125 6.933 3.734 1.00 95.75 88 THR A C 1
ATOM 686 O O . THR A 1 88 ? -15.976 5.849 3.178 1.00 95.75 88 THR A O 1
ATOM 689 N N . TYR A 1 89 ? -16.082 7.075 5.051 1.00 97.12 89 TYR A N 1
ATOM 690 C CA . TYR A 1 89 ? -15.817 5.999 5.990 1.00 97.12 89 TYR A CA 1
ATOM 691 C C . TYR A 1 89 ? -17.040 5.741 6.867 1.00 97.12 89 TYR A C 1
ATOM 693 O O . TYR A 1 89 ? -17.648 6.671 7.398 1.00 97.12 89 TYR A O 1
ATOM 701 N N . TYR A 1 90 ? -17.395 4.470 6.998 1.00 98.06 90 TYR A N 1
ATOM 702 C CA . TYR A 1 90 ? -18.568 3.991 7.711 1.00 98.06 90 TYR A CA 1
ATOM 703 C C . TYR A 1 90 ? -18.108 3.157 8.899 1.00 98.06 90 TYR A C 1
ATOM 705 O O . TYR A 1 90 ? -17.391 2.163 8.739 1.00 98.06 90 TYR A O 1
ATOM 713 N N . VAL A 1 91 ? -18.572 3.550 10.078 1.00 97.94 91 VAL A N 1
ATOM 714 C CA . VAL A 1 91 ? -18.276 2.901 11.353 1.00 97.94 91 VAL A CA 1
ATOM 715 C C . VAL A 1 91 ? -19.587 2.430 11.960 1.00 97.94 91 VAL A C 1
ATOM 717 O O . VAL A 1 91 ? -20.551 3.188 11.978 1.00 97.94 91 VAL A O 1
ATOM 720 N N . ASN A 1 92 ? -19.651 1.199 12.458 1.00 97.75 92 ASN A N 1
ATOM 721 C CA . ASN A 1 92 ? -20.838 0.684 13.134 1.00 97.75 92 ASN A CA 1
ATOM 722 C C . ASN A 1 92 ? -21.192 1.597 14.322 1.00 97.75 92 ASN A C 1
ATOM 724 O O . ASN A 1 92 ? -20.359 1.835 15.192 1.00 97.75 92 ASN A O 1
ATOM 728 N N . ALA A 1 93 ? -22.422 2.112 14.360 1.00 97.62 93 ALA A N 1
ATOM 729 C CA . ALA A 1 93 ? -22.836 3.091 15.363 1.00 97.62 93 ALA A CA 1
ATOM 730 C C . ALA A 1 93 ? -22.865 2.521 16.793 1.00 97.62 93 ALA A C 1
ATOM 732 O O . ALA A 1 93 ? -22.703 3.274 17.750 1.00 97.62 93 ALA A O 1
ATOM 733 N N . GLU A 1 94 ? -23.073 1.211 16.942 1.00 96.25 94 GLU A N 1
ATOM 734 C CA . GLU A 1 94 ? -23.128 0.529 18.236 1.00 96.25 94 GLU A CA 1
ATOM 735 C C . GLU A 1 94 ? -21.740 0.075 18.691 1.00 96.25 94 GLU A C 1
ATOM 737 O O . GLU A 1 94 ? -21.310 0.422 19.787 1.00 96.25 94 GLU A O 1
ATOM 742 N N . THR A 1 95 ? -21.018 -0.666 17.845 1.00 95.88 95 THR A N 1
ATOM 743 C CA . THR A 1 95 ? -19.735 -1.278 18.237 1.00 95.88 95 THR A CA 1
ATOM 744 C C . THR A 1 95 ? -18.523 -0.393 17.976 1.00 95.88 95 THR A C 1
ATOM 746 O O . THR A 1 95 ? -17.430 -0.727 18.410 1.00 95.88 95 THR A O 1
ATOM 749 N N . GLN A 1 96 ? -18.681 0.702 17.227 1.00 95.00 96 GLN A N 1
ATOM 750 C CA . GLN A 1 96 ? -17.580 1.542 16.742 1.00 95.00 96 GLN A CA 1
ATOM 751 C C . GLN A 1 96 ? -16.565 0.802 15.842 1.00 95.00 96 GLN A C 1
ATOM 753 O O . GLN A 1 96 ? -15.476 1.304 15.572 1.00 95.00 96 GLN A O 1
ATOM 758 N N . HIS A 1 97 ? -16.920 -0.379 15.325 1.00 96.25 97 HIS A N 1
ATOM 759 C CA . HIS A 1 97 ? -16.059 -1.147 14.423 1.00 96.25 97 HIS A CA 1
ATOM 760 C C . HIS A 1 97 ? -16.099 -0.601 12.985 1.00 96.25 97 HIS A C 1
ATOM 762 O O . HIS A 1 97 ? -17.154 -0.132 12.541 1.00 96.25 97 HIS A O 1
ATOM 768 N N . PRO A 1 98 ? -14.996 -0.707 12.220 1.00 96.88 98 PRO A N 1
ATOM 769 C CA . PRO A 1 98 ? -14.989 -0.387 10.795 1.00 96.88 98 PRO A CA 1
ATOM 770 C C . PRO A 1 98 ? -15.994 -1.257 10.033 1.00 96.88 98 PRO A C 1
ATOM 772 O O . PRO A 1 98 ? -16.084 -2.459 10.276 1.00 96.88 98 PRO A O 1
ATOM 775 N N . VAL A 1 99 ? -16.726 -0.663 9.088 1.00 97.25 99 VAL A N 1
ATOM 776 C CA . VAL A 1 99 ? -17.693 -1.388 8.242 1.00 97.25 99 VAL A CA 1
ATOM 777 C C . VAL A 1 99 ? -17.335 -1.255 6.770 1.00 97.25 99 VAL A C 1
ATOM 779 O O . VAL A 1 99 ? -17.216 -2.252 6.059 1.00 97.25 99 VAL A O 1
ATOM 782 N N . HIS A 1 100 ? -17.143 -0.024 6.300 1.00 96.62 100 HIS A N 1
ATOM 783 C CA . HIS A 1 100 ? -16.897 0.244 4.889 1.00 96.62 100 HIS A CA 1
ATOM 784 C C . HIS A 1 100 ? -16.049 1.497 4.708 1.00 96.62 100 HIS A C 1
ATOM 786 O O . HIS A 1 100 ? -16.212 2.479 5.429 1.00 96.62 100 HIS A O 1
ATOM 792 N N . TYR A 1 101 ? -15.170 1.484 3.715 1.00 94.44 101 TYR A N 1
ATOM 793 C CA . TYR A 1 101 ? -14.464 2.670 3.256 1.00 94.44 101 TYR A CA 1
ATOM 794 C C . TYR A 1 101 ? -14.608 2.796 1.746 1.00 94.44 101 TYR A C 1
ATOM 796 O O . TYR A 1 101 ? -14.276 1.871 1.008 1.00 94.44 101 TYR A O 1
ATOM 804 N N . GLU A 1 102 ? -15.097 3.943 1.296 1.00 92.44 102 GLU A N 1
ATOM 805 C CA . GLU A 1 102 ? -15.278 4.279 -0.106 1.00 92.44 102 GLU A CA 1
ATOM 806 C C . GLU A 1 102 ? -14.354 5.430 -0.484 1.00 92.44 102 GLU A C 1
ATOM 808 O O . GLU A 1 102 ? -14.338 6.473 0.168 1.00 92.44 102 GLU A O 1
ATOM 813 N N . MET A 1 103 ? -13.628 5.253 -1.579 1.00 88.44 103 MET A N 1
ATOM 814 C CA . MET A 1 103 ? -12.783 6.270 -2.180 1.00 88.44 103 MET A CA 1
ATOM 815 C C . MET A 1 103 ? -13.260 6.475 -3.607 1.00 88.44 103 MET A C 1
ATOM 817 O O . MET A 1 103 ? -13.119 5.597 -4.460 1.00 88.44 103 MET A O 1
ATOM 821 N N . PHE A 1 104 ? -13.853 7.629 -3.858 1.00 86.06 104 PHE A N 1
ATOM 822 C CA . PHE A 1 104 ? -14.313 8.037 -5.170 1.00 86.06 104 PHE A CA 1
ATOM 823 C C . PHE A 1 104 ? -13.454 9.205 -5.633 1.00 86.06 104 PHE A C 1
ATOM 825 O O . PHE A 1 104 ? -13.725 10.360 -5.309 1.00 86.06 104 PHE A O 1
ATOM 832 N N . GLY A 1 105 ? -12.364 8.884 -6.320 1.00 74.00 105 GLY A N 1
ATOM 833 C CA . GLY A 1 105 ? -11.321 9.841 -6.664 1.00 74.00 105 GLY A CA 1
ATOM 834 C C . GLY A 1 105 ? -11.302 10.166 -8.147 1.00 74.00 105 GLY A C 1
ATOM 835 O O . GLY A 1 105 ? -11.550 9.301 -8.989 1.00 74.00 105 GLY A O 1
ATOM 836 N N . TYR A 1 106 ? -10.974 11.414 -8.467 1.00 60.12 106 TYR A N 1
ATOM 837 C CA . TYR A 1 106 ? -10.596 11.770 -9.826 1.00 60.12 106 TYR A CA 1
ATOM 838 C C . TYR A 1 106 ? -9.132 11.388 -10.044 1.00 60.12 106 TYR A C 1
ATOM 840 O O . TYR A 1 106 ? -8.256 11.915 -9.362 1.00 60.12 106 TYR A O 1
ATOM 848 N N . ASP A 1 107 ? -8.859 10.515 -11.013 1.00 54.88 107 ASP A N 1
ATOM 849 C CA . ASP A 1 107 ? -7.492 10.235 -11.450 1.00 54.88 107 ASP A CA 1
ATOM 850 C C . ASP A 1 107 ? -6.933 11.486 -12.149 1.00 54.88 107 ASP A C 1
ATOM 852 O O . ASP A 1 107 ? -7.286 11.820 -13.291 1.00 54.88 107 ASP A O 1
ATOM 856 N N . THR A 1 108 ? -6.096 12.242 -11.434 1.00 41.41 108 THR A N 1
ATOM 857 C CA . THR A 1 108 ? -5.560 13.530 -11.889 1.00 41.41 108 THR A CA 1
ATOM 858 C C . THR A 1 108 ? -4.688 13.391 -13.139 1.00 41.41 108 THR A C 1
ATOM 860 O O . THR A 1 108 ? -4.469 14.403 -13.821 1.00 41.41 108 THR A O 1
ATOM 863 N N . LEU A 1 109 ? -4.272 12.167 -13.494 1.00 41.47 109 LEU A N 1
ATOM 864 C CA . LEU A 1 109 ? -3.237 11.895 -14.480 1.00 41.47 109 LEU A CA 1
ATOM 865 C C . LEU A 1 109 ? -3.718 11.764 -15.937 1.00 41.47 109 LEU A C 1
ATOM 867 O O . LEU A 1 109 ? -3.023 12.232 -16.836 1.00 41.47 109 LEU A O 1
ATOM 871 N N . ILE A 1 110 ? -4.899 11.199 -16.205 1.00 40.50 110 ILE A N 1
ATOM 872 C CA . ILE A 1 110 ? -5.425 11.016 -17.587 1.00 40.50 110 ILE A CA 1
ATOM 873 C C . ILE A 1 110 ? -6.704 11.796 -17.883 1.00 40.50 110 ILE A C 1
ATOM 875 O O . ILE A 1 110 ? -7.237 11.724 -18.989 1.00 40.50 110 ILE A O 1
ATOM 879 N N . GLY A 1 111 ? -7.217 12.539 -16.909 1.00 41.72 111 GLY A N 1
ATOM 880 C CA . GLY A 1 111 ? -8.333 13.450 -17.113 1.00 41.72 111 GLY A CA 1
ATOM 881 C C . GLY A 1 111 ? -9.654 12.814 -17.577 1.00 41.72 111 GLY A C 1
ATOM 882 O O . GLY A 1 111 ? -10.530 13.540 -18.039 1.00 41.72 111 GLY A O 1
ATOM 883 N N . SER A 1 112 ? -9.801 11.485 -17.519 1.00 49.50 112 SER A N 1
ATOM 884 C CA . SER A 1 112 ? -10.870 10.778 -18.245 1.00 49.50 112 SER A CA 1
ATOM 885 C C . SER A 1 112 ? -11.837 9.983 -17.373 1.00 49.50 112 SER A C 1
ATOM 887 O O . SER A 1 112 ? -13.005 9.894 -17.747 1.00 49.50 112 SER A O 1
ATOM 889 N N . HIS A 1 113 ? -11.422 9.444 -16.219 1.00 58.50 113 HIS A N 1
ATOM 890 C CA . HIS A 1 113 ? -12.295 8.578 -15.419 1.00 58.50 113 HIS A CA 1
ATOM 891 C C . HIS A 1 113 ? -12.142 8.792 -13.911 1.00 58.50 113 HIS A C 1
ATOM 893 O O . HIS A 1 113 ? -11.041 8.965 -13.393 1.00 58.50 113 HIS A O 1
ATOM 899 N N . PHE A 1 114 ? -13.283 8.768 -13.222 1.00 70.12 114 PHE A N 1
ATOM 900 C CA . PHE A 1 114 ? -13.339 8.595 -11.779 1.00 70.12 114 PHE A CA 1
ATOM 901 C C . PHE A 1 114 ? -13.205 7.110 -11.471 1.00 70.12 114 PHE A C 1
ATOM 903 O O . PHE A 1 114 ? -13.996 6.308 -11.973 1.00 70.12 114 PHE A O 1
ATOM 910 N N . ASP A 1 115 ? -12.236 6.763 -10.634 1.00 74.00 115 ASP A N 1
ATOM 911 C CA . ASP A 1 115 ? -12.104 5.408 -10.121 1.00 74.00 115 ASP A CA 1
ATOM 912 C C . ASP A 1 115 ? -12.786 5.338 -8.748 1.00 74.00 115 ASP A C 1
ATOM 914 O O . ASP A 1 115 ? -12.642 6.222 -7.896 1.00 74.00 115 ASP A O 1
ATOM 918 N N . LYS A 1 116 ? -13.558 4.268 -8.543 1.00 84.12 116 LYS A N 1
ATOM 919 C CA . LYS A 1 116 ? -14.178 3.948 -7.260 1.00 84.12 116 LYS A CA 1
ATOM 920 C C . LYS A 1 116 ? -13.475 2.743 -6.661 1.00 84.12 116 LYS A C 1
ATOM 922 O O . LYS A 1 116 ? -13.540 1.649 -7.220 1.00 84.12 116 LYS A O 1
ATOM 927 N N . TYR A 1 117 ? -12.869 2.936 -5.501 1.00 84.31 117 TYR A N 1
ATOM 928 C CA . TYR A 1 117 ? -12.295 1.867 -4.698 1.00 84.31 117 TYR A CA 1
ATOM 929 C C . TYR A 1 117 ? -13.097 1.714 -3.413 1.00 84.31 117 TYR A C 1
ATOM 931 O O . TYR A 1 117 ? -13.534 2.697 -2.816 1.00 84.31 117 TYR A O 1
ATOM 939 N N . THR A 1 118 ? -13.292 0.472 -2.988 1.00 89.94 118 THR A N 1
ATOM 940 C CA . THR A 1 118 ? -14.035 0.153 -1.770 1.00 89.94 118 THR A CA 1
ATOM 941 C C . THR A 1 118 ? -13.297 -0.888 -0.948 1.00 89.94 118 THR A C 1
ATOM 943 O O . THR A 1 118 ? -12.815 -1.875 -1.506 1.00 89.94 118 THR A O 1
ATOM 946 N N . ILE A 1 119 ? -13.270 -0.700 0.368 1.00 91.06 119 ILE A N 1
ATOM 947 C CA . ILE A 1 119 ? -12.784 -1.674 1.345 1.00 91.06 119 ILE A CA 1
ATOM 948 C C . ILE A 1 119 ? -13.964 -2.053 2.238 1.00 91.06 119 ILE A C 1
ATOM 950 O O . ILE A 1 119 ? -14.549 -1.194 2.896 1.00 91.06 119 ILE A O 1
ATOM 954 N N . ASP A 1 120 ? -14.315 -3.337 2.241 1.00 94.12 120 ASP A N 1
ATOM 955 C CA . ASP A 1 120 ? -15.325 -3.907 3.132 1.00 94.12 120 ASP A CA 1
ATOM 956 C C . ASP A 1 120 ? -14.622 -4.600 4.306 1.00 94.12 120 ASP A C 1
ATOM 958 O O . ASP A 1 120 ? -13.779 -5.480 4.102 1.00 94.12 120 ASP A O 1
ATOM 962 N N . TYR A 1 121 ? -14.976 -4.212 5.532 1.00 94.75 121 TYR A N 1
ATOM 963 C CA . TYR A 1 121 ? -14.431 -4.796 6.755 1.00 94.75 121 TYR A CA 1
ATOM 964 C C . TYR A 1 121 ? -15.423 -5.818 7.303 1.00 94.75 121 TYR A C 1
ATOM 966 O O . TYR A 1 121 ? -16.532 -5.474 7.701 1.00 94.75 121 TYR A O 1
ATOM 974 N N . TYR A 1 122 ? -15.026 -7.090 7.299 1.00 92.38 122 TYR A N 1
ATOM 975 C CA . TYR A 1 122 ? -15.888 -8.188 7.746 1.00 92.38 122 TYR A CA 1
ATOM 976 C C . TYR A 1 122 ? -15.688 -8.515 9.225 1.00 92.38 122 TYR A C 1
ATOM 978 O O . TYR A 1 122 ? -16.653 -8.718 9.958 1.00 92.38 122 TYR A O 1
ATOM 986 N N . ASN A 1 123 ? -14.428 -8.545 9.663 1.00 91.38 123 ASN A N 1
ATOM 987 C CA . ASN A 1 123 ? -14.043 -8.910 11.017 1.00 91.38 123 ASN A CA 1
ATOM 988 C C . ASN A 1 123 ? -13.069 -7.858 11.544 1.00 91.38 123 ASN A C 1
ATOM 990 O O . ASN A 1 123 ? -12.134 -7.470 10.841 1.00 91.38 123 ASN A O 1
ATOM 994 N N . TYR A 1 124 ? -13.279 -7.433 12.785 1.00 92.38 124 TYR A N 1
ATOM 995 C CA . TYR A 1 124 ? -12.406 -6.506 13.487 1.00 92.38 124 TYR A CA 1
ATOM 996 C C . TYR A 1 124 ? -12.148 -7.045 14.890 1.00 92.38 124 TYR A C 1
ATOM 998 O O . TYR A 1 124 ? -13.092 -7.422 15.584 1.00 92.38 124 TYR A O 1
ATOM 1006 N N . ASP A 1 125 ? -10.874 -7.119 15.260 1.00 91.50 125 ASP A N 1
ATOM 1007 C CA . ASP A 1 125 ? -10.416 -7.570 16.567 1.00 91.50 125 ASP A CA 1
ATOM 1008 C C . ASP A 1 125 ? -9.497 -6.494 17.145 1.00 91.50 125 ASP A C 1
ATOM 1010 O O . ASP A 1 125 ? -8.487 -6.133 16.539 1.00 91.50 125 ASP A O 1
ATOM 1014 N N . GLU A 1 126 ? -9.892 -5.955 18.292 1.00 90.31 126 GLU A N 1
ATOM 1015 C CA . GLU A 1 126 ? -9.148 -4.936 19.031 1.00 90.31 126 GLU A CA 1
ATOM 1016 C C . GLU A 1 126 ? -8.256 -5.533 20.124 1.00 90.31 126 GLU A C 1
ATOM 1018 O O . GLU A 1 126 ? -7.517 -4.802 20.790 1.00 90.31 126 GLU A O 1
ATOM 1023 N N . ASN A 1 127 ? -8.312 -6.855 20.321 1.00 92.62 127 ASN A N 1
ATOM 1024 C CA . ASN A 1 127 ? -7.488 -7.513 21.316 1.00 92.62 127 ASN A CA 1
ATOM 1025 C C . ASN A 1 127 ? -6.000 -7.313 20.994 1.00 92.62 127 ASN A C 1
ATOM 1027 O O . ASN A 1 127 ? -5.594 -7.353 19.826 1.00 92.62 127 ASN A O 1
ATOM 1031 N N . PRO A 1 128 ? -5.154 -7.134 22.024 1.00 90.38 128 PRO A N 1
ATOM 1032 C CA . PRO A 1 128 ? -3.721 -7.010 21.828 1.00 90.38 128 PRO A CA 1
ATOM 1033 C C . PRO A 1 128 ? -3.158 -8.192 21.038 1.00 90.38 128 PRO A C 1
ATOM 1035 O O . PRO A 1 128 ? -3.358 -9.355 21.392 1.00 90.38 128 PRO A O 1
ATOM 1038 N N . ILE A 1 129 ? -2.408 -7.880 19.986 1.00 90.06 129 ILE A N 1
ATOM 1039 C CA . ILE A 1 129 ? -1.668 -8.880 19.222 1.00 90.06 129 ILE A CA 1
ATOM 1040 C C . ILE A 1 129 ? -0.460 -9.316 20.056 1.00 90.06 129 ILE A C 1
ATOM 1042 O O . ILE A 1 129 ? 0.259 -8.471 20.595 1.00 90.06 129 ILE A O 1
ATOM 1046 N N . ASP A 1 130 ? -0.221 -10.626 20.143 1.00 92.00 130 ASP A N 1
ATOM 1047 C CA . ASP A 1 130 ? 0.944 -11.174 20.841 1.00 92.00 130 ASP A CA 1
ATOM 1048 C C . ASP A 1 130 ? 2.244 -10.554 20.298 1.00 92.00 130 ASP A C 1
ATOM 1050 O O . ASP A 1 130 ? 2.564 -10.653 19.109 1.00 92.00 130 ASP A O 1
ATOM 1054 N N . SER A 1 131 ? 3.006 -9.915 21.189 1.00 89.88 131 SER A N 1
ATOM 1055 C CA . SER A 1 131 ? 4.240 -9.213 20.844 1.00 89.88 131 SER A CA 1
ATOM 1056 C C . SER A 1 131 ? 5.318 -10.148 20.291 1.00 89.88 131 SER A C 1
ATOM 1058 O O . SER A 1 131 ? 6.153 -9.711 19.492 1.00 89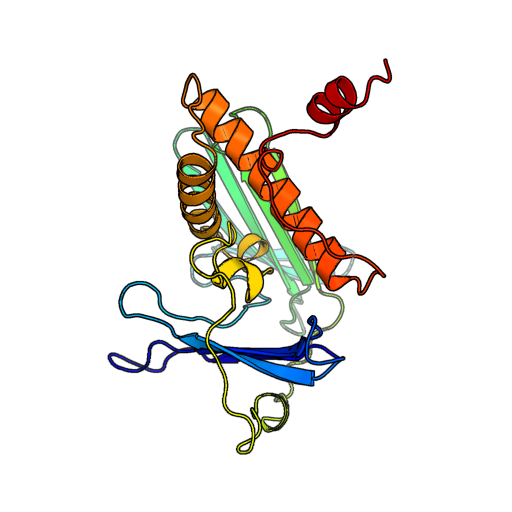.88 131 SER A O 1
ATOM 1060 N N . SER A 1 132 ? 5.265 -11.441 20.636 1.00 89.69 132 SER A N 1
ATOM 1061 C CA . SER A 1 132 ? 6.172 -12.471 20.119 1.00 89.69 132 SER A CA 1
ATOM 1062 C C . SER A 1 132 ? 6.101 -12.598 18.589 1.00 89.69 132 SER A C 1
ATOM 1064 O O . SER A 1 132 ? 7.105 -12.883 17.926 1.00 89.69 132 SER A O 1
ATOM 1066 N N . LEU A 1 133 ? 4.948 -12.274 17.985 1.00 88.00 133 LEU A N 1
ATOM 1067 C CA . LEU A 1 133 ? 4.764 -12.280 16.534 1.00 88.00 133 LEU A CA 1
ATOM 1068 C C . LEU A 1 133 ? 5.647 -11.243 15.832 1.00 88.00 133 LEU A C 1
ATOM 1070 O O . LEU A 1 133 ? 6.043 -11.465 14.687 1.00 88.00 133 LEU A O 1
ATOM 1074 N N . PHE A 1 134 ? 6.035 -10.168 16.516 1.00 87.00 134 PHE A N 1
ATOM 1075 C CA . PHE A 1 134 ? 6.899 -9.110 15.979 1.00 87.00 134 PHE A CA 1
ATOM 1076 C C . PHE A 1 134 ? 8.381 -9.282 16.353 1.00 87.00 134 PHE A C 1
ATOM 1078 O O . PHE A 1 134 ? 9.227 -8.475 15.942 1.00 87.00 134 PHE A O 1
ATOM 1085 N N . HIS A 1 135 ? 8.727 -10.334 17.106 1.00 85.50 135 HIS A N 1
ATOM 1086 C CA . HIS A 1 135 ? 10.121 -10.673 17.386 1.00 85.50 135 HIS A CA 1
ATOM 1087 C C . HIS A 1 135 ? 10.784 -11.249 16.129 1.00 85.50 135 HIS A C 1
ATOM 1089 O O . HIS A 1 135 ? 10.220 -12.069 15.391 1.00 85.50 135 HIS A O 1
ATOM 1095 N N . ILE A 1 136 ? 11.984 -10.749 15.871 1.00 82.75 136 ILE A N 1
ATOM 1096 C CA . ILE A 1 136 ? 12.889 -11.182 14.814 1.00 82.75 136 ILE A CA 1
ATOM 109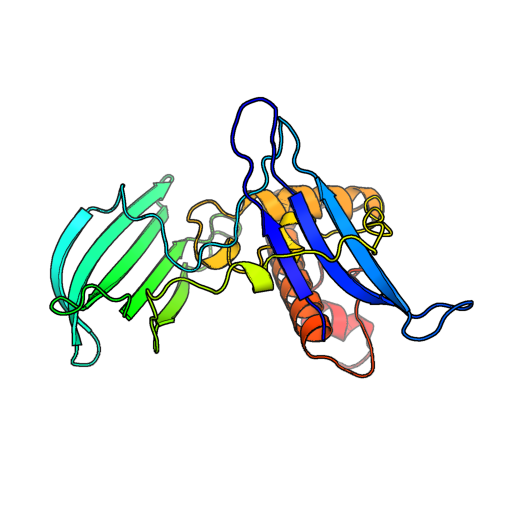7 C C . ILE A 1 136 ? 14.003 -11.879 15.567 1.00 82.75 136 ILE A C 1
ATOM 1099 O O . ILE A 1 136 ? 14.592 -11.270 16.451 1.00 82.75 136 ILE A O 1
ATOM 1103 N N . THR A 1 137 ? 14.174 -13.169 15.304 1.00 72.25 137 THR A N 1
ATOM 1104 C CA . THR A 1 137 ? 14.997 -14.066 16.120 1.00 72.25 137 THR A CA 1
ATOM 1105 C C . THR A 1 137 ? 16.410 -13.522 16.299 1.00 72.25 137 THR A C 1
ATOM 1107 O O . THR A 1 137 ? 17.039 -13.163 15.304 1.00 72.25 137 THR A O 1
ATOM 1110 N N . ASP A 1 138 ? 16.922 -13.557 17.528 1.00 68.81 138 ASP A N 1
ATOM 1111 C CA . ASP A 1 138 ? 18.233 -12.992 17.884 1.00 68.81 138 ASP A CA 1
ATOM 1112 C C . ASP A 1 138 ? 19.406 -13.698 17.165 1.00 68.81 138 ASP A C 1
ATOM 1114 O O . ASP A 1 138 ? 20.472 -13.117 16.978 1.00 68.81 138 ASP A O 1
ATOM 1118 N N . ASP A 1 139 ? 19.182 -14.927 16.688 1.00 77.12 139 ASP A N 1
ATOM 1119 C CA . ASP A 1 139 ? 20.175 -15.747 15.984 1.00 77.12 139 ASP A CA 1
ATOM 1120 C C . ASP A 1 139 ? 20.282 -15.454 14.472 1.00 77.12 139 ASP A C 1
ATOM 1122 O O . ASP A 1 139 ? 21.138 -16.022 13.788 1.00 77.12 139 ASP A O 1
ATOM 1126 N N . MET A 1 140 ? 19.413 -14.600 13.909 1.00 79.50 140 MET A N 1
ATOM 1127 C CA . MET A 1 140 ? 19.451 -14.244 12.485 1.00 79.50 140 MET A CA 1
ATOM 1128 C C . MET A 1 140 ? 20.086 -12.875 12.274 1.00 79.50 140 MET A C 1
ATOM 1130 O O . MET A 1 140 ? 19.523 -11.850 12.644 1.00 79.50 140 MET A O 1
ATOM 1134 N N . GLN A 1 141 ? 21.213 -12.849 11.567 1.00 85.50 141 GLN A N 1
ATOM 1135 C CA . GLN A 1 141 ? 21.726 -11.609 10.996 1.00 85.50 141 GLN A CA 1
ATOM 1136 C C . GLN A 1 141 ? 20.896 -11.239 9.765 1.00 85.50 141 GLN A C 1
ATOM 1138 O O . GLN A 1 141 ? 20.843 -11.997 8.791 1.00 85.50 141 GLN A O 1
ATOM 1143 N N . CYS A 1 142 ? 20.235 -10.086 9.826 1.00 87.94 142 CYS A N 1
ATOM 1144 C CA . CYS A 1 142 ? 19.538 -9.528 8.680 1.00 87.94 142 CYS A CA 1
ATOM 1145 C C . CYS A 1 142 ? 20.549 -8.899 7.720 1.00 87.94 142 CYS A C 1
ATOM 1147 O O . CYS A 1 142 ? 21.540 -8.296 8.130 1.00 87.94 142 CYS A O 1
ATOM 1149 N N . VAL A 1 143 ? 20.318 -9.096 6.428 1.00 87.12 143 VAL A N 1
ATOM 1150 C CA . VAL A 1 143 ? 21.118 -8.495 5.359 1.00 87.12 143 VAL A CA 1
ATOM 1151 C C . VAL A 1 143 ? 20.281 -7.458 4.619 1.00 87.12 143 VAL A C 1
ATOM 1153 O O . VAL A 1 143 ? 19.051 -7.501 4.657 1.00 87.12 143 VAL A O 1
ATOM 1156 N N . GLY A 1 144 ? 20.933 -6.529 3.924 1.00 82.06 144 GLY A N 1
ATOM 1157 C CA . GLY A 1 144 ? 20.226 -5.599 3.046 1.00 82.06 144 GLY A CA 1
ATOM 1158 C C . GLY A 1 144 ? 19.439 -6.339 1.961 1.00 82.06 144 GLY A C 1
ATOM 1159 O O . GLY A 1 144 ? 19.798 -7.450 1.553 1.00 82.06 144 GLY A O 1
ATOM 1160 N N . PHE A 1 145 ? 18.350 -5.729 1.499 1.00 73.88 145 PHE A N 1
ATOM 1161 C CA . PHE A 1 145 ? 17.555 -6.281 0.407 1.00 73.88 145 PHE A CA 1
ATOM 1162 C C . PHE A 1 145 ? 18.408 -6.414 -0.873 1.00 73.88 145 PHE A C 1
ATOM 1164 O O . PHE A 1 145 ? 19.080 -5.453 -1.254 1.00 73.88 145 PHE A O 1
ATOM 1171 N N . PRO A 1 146 ? 18.417 -7.584 -1.539 1.00 64.44 146 PRO A N 1
ATOM 1172 C CA . PRO A 1 146 ? 19.167 -7.770 -2.771 1.00 64.44 146 PRO A CA 1
ATOM 1173 C C . PRO A 1 146 ? 18.570 -6.873 -3.857 1.00 64.44 146 PRO A C 1
ATOM 1175 O O . PRO A 1 146 ? 17.352 -6.777 -3.967 1.00 64.44 146 PRO A O 1
ATOM 1178 N N . ASP A 1 147 ? 19.430 -6.254 -4.666 1.00 56.62 147 ASP A N 1
ATOM 1179 C CA . ASP A 1 147 ? 19.057 -5.386 -5.792 1.00 56.62 147 ASP A CA 1
ATOM 1180 C C . ASP A 1 147 ? 18.346 -4.062 -5.438 1.00 56.62 147 ASP A C 1
ATOM 1182 O O . ASP A 1 147 ? 17.612 -3.548 -6.278 1.00 56.62 147 ASP A O 1
ATOM 1186 N N . SER A 1 148 ? 18.597 -3.423 -4.288 1.00 52.41 148 SER A N 1
ATOM 1187 C CA . SER A 1 148 ? 18.012 -2.090 -4.007 1.00 52.41 148 SER A CA 1
ATOM 1188 C C . SER A 1 148 ? 18.293 -1.033 -5.095 1.00 52.41 148 SER A C 1
ATOM 1190 O O . SER A 1 148 ? 17.527 -0.086 -5.235 1.00 52.41 148 SER A O 1
ATOM 1192 N N . GLU A 1 149 ? 19.360 -1.201 -5.884 1.00 44.81 149 GLU A N 1
ATOM 1193 C CA . GLU A 1 149 ? 19.721 -0.324 -7.011 1.00 44.81 149 GLU A CA 1
ATOM 1194 C C . GLU A 1 149 ? 19.030 -0.688 -8.344 1.00 44.81 149 GLU A C 1
ATOM 1196 O O . GLU A 1 149 ? 18.918 0.160 -9.222 1.00 44.81 149 GLU A O 1
ATOM 1201 N N . ASN A 1 150 ? 18.549 -1.928 -8.514 1.00 46.38 150 ASN A N 1
ATOM 1202 C CA . ASN A 1 150 ? 17.944 -2.438 -9.761 1.00 46.38 150 ASN A CA 1
ATOM 1203 C C . ASN A 1 150 ? 16.475 -2.874 -9.592 1.00 46.38 150 ASN A C 1
ATOM 1205 O O . ASN A 1 150 ? 15.886 -3.479 -10.499 1.00 46.38 150 ASN A O 1
ATOM 1209 N N . GLU A 1 151 ? 15.883 -2.637 -8.421 1.00 57.50 151 GLU A N 1
ATOM 1210 C CA . GLU A 1 151 ? 14.465 -2.851 -8.168 1.00 57.50 151 GLU A CA 1
ATOM 1211 C C . GLU A 1 151 ? 13.679 -1.581 -8.504 1.00 57.50 151 GLU A C 1
ATOM 1213 O O . GLU A 1 151 ? 13.755 -0.559 -7.833 1.00 57.50 151 GLU A O 1
ATOM 1218 N N . HIS A 1 152 ? 12.828 -1.670 -9.525 1.00 57.59 152 HIS A N 1
ATOM 1219 C CA . HIS A 1 152 ? 11.863 -0.621 -9.873 1.00 57.59 152 HIS A CA 1
ATOM 1220 C C . HIS A 1 152 ? 10.713 -0.490 -8.864 1.00 57.59 152 HIS A C 1
ATOM 1222 O O . HIS A 1 152 ? 9.646 0.006 -9.209 1.00 57.59 152 HIS A O 1
ATOM 1228 N N . THR A 1 153 ? 10.833 -1.055 -7.666 1.00 63.56 153 THR A N 1
ATOM 1229 C CA . THR A 1 153 ? 9.785 -0.988 -6.649 1.00 63.56 153 THR A CA 1
ATOM 1230 C C . THR A 1 153 ? 10.416 -0.508 -5.366 1.00 63.56 153 THR A C 1
ATOM 1232 O O . THR A 1 153 ? 11.236 -1.209 -4.785 1.00 63.56 153 THR A O 1
ATOM 1235 N N . SER A 1 154 ? 10.010 0.680 -4.922 1.00 68.00 154 SER A N 1
ATOM 1236 C CA . SER A 1 154 ? 10.385 1.185 -3.608 1.00 68.00 154 SER A CA 1
ATOM 1237 C C . SER A 1 154 ? 10.081 0.129 -2.535 1.00 68.00 154 SER A C 1
ATOM 1239 O O . SER A 1 154 ? 8.974 -0.431 -2.527 1.00 68.00 154 SER A O 1
ATOM 1241 N N . PRO A 1 155 ? 11.003 -0.122 -1.585 1.00 67.44 155 PRO A N 1
ATOM 1242 C CA . PRO A 1 155 ? 10.743 -0.999 -0.450 1.00 67.44 155 PRO A CA 1
ATOM 1243 C C . PRO A 1 155 ? 9.426 -0.667 0.263 1.00 67.44 155 PRO A C 1
ATOM 1245 O O . PRO A 1 155 ? 8.711 -1.572 0.689 1.00 67.44 155 PRO A O 1
ATOM 1248 N N . ARG A 1 156 ? 9.027 0.612 0.311 1.00 68.81 156 ARG A N 1
ATOM 1249 C CA . ARG A 1 156 ? 7.758 1.043 0.924 1.00 68.81 156 ARG A CA 1
ATOM 1250 C C . ARG A 1 156 ? 6.545 0.358 0.287 1.00 68.81 156 ARG A C 1
ATOM 1252 O O . ARG A 1 156 ? 5.696 -0.148 1.014 1.00 68.81 156 ARG A O 1
ATOM 1259 N N . VAL A 1 157 ? 6.515 0.224 -1.040 1.00 72.25 157 VAL A N 1
ATOM 1260 C CA . VAL A 1 157 ? 5.439 -0.468 -1.779 1.00 72.25 157 VAL A CA 1
ATOM 1261 C C . VAL A 1 157 ? 5.458 -1.981 -1.519 1.00 72.25 157 VAL A C 1
ATOM 1263 O O . VAL A 1 157 ? 4.408 -2.627 -1.431 1.00 72.25 157 VAL A O 1
ATOM 1266 N N . LEU A 1 158 ? 6.648 -2.573 -1.367 1.00 75.19 158 LEU A N 1
ATOM 1267 C CA . LEU A 1 158 ? 6.783 -4.001 -1.065 1.00 75.19 158 LEU A CA 1
ATOM 1268 C C . LEU A 1 158 ? 6.276 -4.343 0.339 1.00 75.19 158 LEU A C 1
ATOM 1270 O O . LEU A 1 158 ? 5.607 -5.372 0.504 1.00 75.19 158 LEU A O 1
ATOM 1274 N N . PHE A 1 159 ? 6.610 -3.498 1.317 1.00 78.81 159 PHE A N 1
ATOM 1275 C CA . PHE A 1 159 ? 6.332 -3.702 2.737 1.00 78.81 159 PHE A CA 1
ATOM 1276 C C . PHE A 1 159 ? 4.951 -3.207 3.172 1.00 78.81 159 PHE A C 1
ATOM 1278 O O . PHE A 1 159 ? 4.370 -3.802 4.074 1.00 78.81 159 PHE A O 1
ATOM 1285 N N . ASN A 1 160 ? 4.407 -2.182 2.515 1.00 79.19 160 ASN A N 1
ATOM 1286 C CA . ASN A 1 160 ? 3.115 -1.585 2.837 1.00 79.19 160 ASN A CA 1
ATOM 1287 C C . ASN A 1 160 ? 2.191 -1.549 1.605 1.00 79.19 160 ASN A C 1
ATOM 1289 O O . ASN A 1 160 ? 1.855 -0.476 1.111 1.00 79.19 160 ASN A O 1
ATOM 1293 N N . PRO A 1 161 ? 1.772 -2.704 1.059 1.00 76.62 161 PRO A N 1
ATOM 1294 C CA . PRO A 1 161 ? 0.871 -2.727 -0.091 1.00 76.62 161 PRO A CA 1
ATOM 1295 C C . PRO A 1 161 ? -0.495 -2.076 0.148 1.00 76.62 161 PRO A C 1
ATOM 1297 O O . PRO A 1 161 ? -1.168 -1.757 -0.829 1.00 76.62 161 PRO A O 1
ATOM 1300 N N . MET A 1 162 ? -0.936 -1.923 1.402 1.00 77.75 162 MET A N 1
ATOM 1301 C CA . MET A 1 162 ? -2.226 -1.293 1.695 1.00 77.75 162 MET A CA 1
ATOM 1302 C C . MET A 1 162 ? -2.165 0.237 1.727 1.00 77.75 162 MET A C 1
ATOM 1304 O O . MET A 1 162 ? -3.221 0.860 1.615 1.00 77.75 162 MET A O 1
ATOM 1308 N N . SER A 1 163 ? -0.974 0.848 1.835 1.00 76.50 163 SER A N 1
ATOM 1309 C CA . SER A 1 163 ? -0.821 2.313 1.890 1.00 76.50 163 SER A CA 1
ATOM 1310 C C . SER A 1 163 ? -1.525 2.995 0.726 1.00 76.50 163 SER A C 1
ATOM 1312 O O . SER A 1 163 ? -2.235 3.972 0.910 1.00 76.50 163 SER A O 1
ATOM 1314 N N . GLU A 1 164 ? -1.403 2.413 -0.457 1.00 73.00 164 GLU A N 1
ATOM 1315 C CA . GLU A 1 164 ? -1.995 2.880 -1.697 1.00 73.00 164 GLU A CA 1
ATOM 1316 C C . GLU A 1 164 ? -3.529 3.007 -1.667 1.00 73.00 164 GLU A C 1
ATOM 1318 O O . GLU A 1 164 ? -4.094 3.823 -2.392 1.00 73.00 164 GLU A O 1
ATOM 1323 N N . TYR A 1 165 ? -4.200 2.184 -0.861 1.00 75.62 165 TYR A N 1
ATOM 1324 C CA . TYR A 1 165 ? -5.662 2.117 -0.790 1.00 7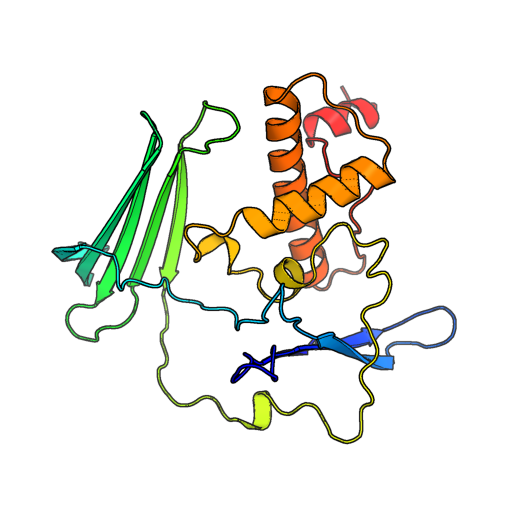5.62 165 TYR A CA 1
ATOM 1325 C C . TYR A 1 165 ? -6.225 2.792 0.457 1.00 75.62 165 TYR A C 1
ATOM 1327 O O . TYR A 1 165 ? -7.435 2.853 0.626 1.00 75.62 165 TYR A O 1
ATOM 1335 N N . ILE A 1 166 ? -5.377 3.227 1.380 1.00 80.12 166 ILE A N 1
ATOM 1336 C CA . ILE A 1 166 ? -5.815 3.777 2.667 1.00 80.12 166 ILE A CA 1
ATOM 1337 C C . ILE A 1 166 ? -5.329 5.210 2.814 1.00 80.12 166 ILE A C 1
ATOM 1339 O O . ILE A 1 166 ? -6.074 6.075 3.278 1.00 80.12 166 ILE A O 1
ATOM 1343 N N . ASN A 1 167 ? -4.109 5.484 2.356 1.00 73.81 167 ASN A N 1
ATOM 1344 C CA . ASN A 1 167 ? -3.541 6.814 2.383 1.00 73.81 167 ASN A CA 1
ATOM 1345 C C . ASN A 1 167 ? -4.091 7.630 1.222 1.00 73.81 167 ASN A C 1
ATOM 1347 O O . ASN A 1 167 ? -3.835 7.359 0.050 1.00 73.81 167 ASN A O 1
ATOM 1351 N N . ARG A 1 168 ? -4.782 8.704 1.591 1.00 69.75 168 ARG A N 1
ATOM 1352 C CA . ARG A 1 168 ? -5.344 9.706 0.684 1.00 69.75 168 ARG A CA 1
ATOM 1353 C C . ARG A 1 168 ? -4.317 10.305 -0.290 1.00 69.75 168 ARG A C 1
ATOM 1355 O O . ARG A 1 168 ? -4.687 10.651 -1.401 1.00 69.75 168 ARG A O 1
ATOM 1362 N N . HIS A 1 169 ? -3.047 10.356 0.126 1.00 63.72 169 HIS A N 1
ATOM 1363 C CA . HIS A 1 169 ? -1.908 10.930 -0.609 1.00 63.72 169 HIS A CA 1
ATOM 1364 C C . HIS A 1 169 ? -0.833 9.886 -0.969 1.00 63.72 169 HIS A C 1
ATOM 1366 O O . HIS A 1 169 ? 0.338 10.216 -1.098 1.00 63.72 169 HIS A O 1
ATOM 1372 N N . GLY A 1 170 ? -1.187 8.601 -1.076 1.00 56.97 170 GLY A N 1
ATOM 1373 C CA . GLY A 1 170 ? -0.229 7.501 -1.284 1.00 56.97 170 GLY A CA 1
ATOM 1374 C C . GLY A 1 170 ? 0.418 7.408 -2.678 1.00 56.97 170 GLY A C 1
ATOM 1375 O O . GLY A 1 170 ? 0.906 6.336 -3.033 1.00 56.97 170 GLY A O 1
ATOM 1376 N N . GLU A 1 171 ? 0.379 8.464 -3.496 1.00 56.69 171 GLU A N 1
ATOM 1377 C CA . GLU A 1 171 ? 0.834 8.429 -4.897 1.00 56.69 171 GLU A CA 1
ATOM 1378 C C . GLU A 1 171 ? 2.361 8.556 -5.052 1.00 56.69 171 GLU A C 1
ATOM 1380 O O . GLU A 1 171 ? 2.931 7.983 -5.984 1.00 56.69 171 GLU A O 1
ATOM 1385 N N . ASP A 1 172 ? 3.036 9.198 -4.095 1.00 63.09 172 ASP A N 1
ATOM 1386 C CA . ASP A 1 172 ? 4.458 9.567 -4.191 1.00 63.09 172 ASP A CA 1
ATOM 1387 C C . ASP A 1 172 ? 5.418 8.364 -4.307 1.00 63.09 172 ASP A C 1
ATOM 1389 O O . ASP A 1 172 ? 6.478 8.440 -4.940 1.00 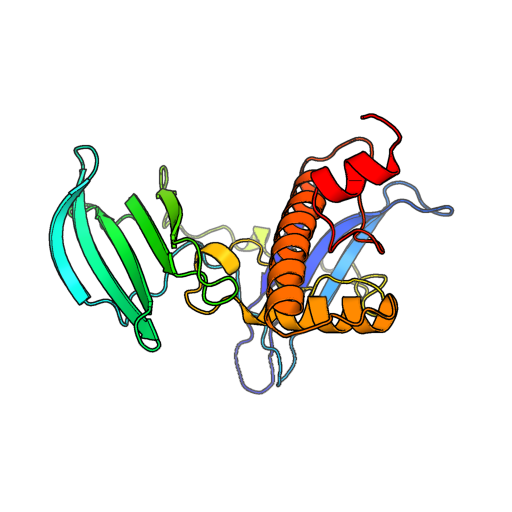63.09 172 ASP A O 1
ATOM 1393 N N . ASP A 1 173 ? 5.052 7.211 -3.738 1.00 69.00 173 ASP A N 1
ATOM 1394 C CA . ASP A 1 173 ? 5.926 6.031 -3.716 1.00 69.00 173 ASP A CA 1
ATOM 1395 C C . ASP A 1 173 ? 6.078 5.373 -5.109 1.00 69.00 173 ASP A C 1
ATOM 1397 O O . ASP A 1 173 ? 7.094 4.723 -5.394 1.00 69.00 173 ASP A O 1
ATOM 1401 N N . PHE A 1 174 ? 5.095 5.544 -6.004 1.00 75.88 174 PHE A N 1
ATOM 1402 C CA . PHE A 1 174 ? 5.160 5.013 -7.371 1.00 75.88 174 PHE A CA 1
ATOM 1403 C C . PHE A 1 174 ? 5.867 5.955 -8.343 1.00 75.88 174 PHE A C 1
ATOM 1405 O O . PHE A 1 174 ? 6.500 5.456 -9.273 1.00 75.88 174 PHE A O 1
ATOM 1412 N N . GLU A 1 175 ? 5.806 7.273 -8.124 1.00 80.44 175 GLU A N 1
ATOM 1413 C CA . GLU A 1 175 ? 6.495 8.250 -8.978 1.00 80.44 175 GLU A CA 1
ATOM 1414 C C . GLU A 1 175 ? 8.010 8.033 -8.915 1.00 80.44 175 GLU A C 1
ATOM 1416 O O . GLU A 1 175 ? 8.647 7.806 -9.939 1.00 80.44 175 GLU A O 1
ATOM 1421 N N . SER A 1 176 ? 8.578 7.966 -7.706 1.00 79.94 176 SER A N 1
ATOM 1422 C CA . SER A 1 176 ? 10.013 7.691 -7.508 1.00 79.94 176 SER A CA 1
ATOM 1423 C C . SER A 1 176 ? 10.457 6.368 -8.148 1.00 79.94 176 SER A C 1
ATOM 1425 O O . SER A 1 176 ? 11.466 6.299 -8.849 1.00 79.94 176 SER A O 1
ATOM 1427 N N . SER A 1 177 ? 9.654 5.315 -7.973 1.00 82.19 177 SER A N 1
ATOM 1428 C CA . SER A 1 177 ? 9.874 4.004 -8.593 1.00 82.19 177 SER A CA 1
ATOM 1429 C C . SER A 1 177 ? 9.854 4.071 -10.129 1.00 82.19 177 SER A C 1
ATOM 1431 O O . SER A 1 177 ? 10.595 3.352 -10.806 1.00 82.19 177 SER A O 1
ATOM 1433 N N . PHE A 1 178 ? 9.006 4.934 -10.689 1.00 88.06 178 PHE A N 1
ATOM 1434 C CA . PHE A 1 178 ? 8.869 5.123 -12.127 1.00 88.06 178 PHE A CA 1
ATOM 1435 C C . PHE A 1 178 ? 9.980 5.988 -12.723 1.00 88.06 178 PHE A C 1
ATOM 1437 O O . PHE A 1 178 ? 10.438 5.687 -13.824 1.00 88.06 178 PHE A O 1
ATOM 1444 N N . GLU A 1 179 ? 10.471 6.996 -12.001 1.00 88.62 179 GLU A N 1
ATOM 1445 C CA . GLU A 1 179 ? 11.666 7.754 -12.391 1.00 88.62 179 GLU A CA 1
ATOM 1446 C C . GLU A 1 179 ? 12.876 6.824 -12.557 1.00 88.62 179 GLU A C 1
ATOM 1448 O O . GLU A 1 179 ? 13.485 6.802 -13.629 1.00 88.62 179 GLU A O 1
ATOM 1453 N N . ASN A 1 180 ? 13.128 5.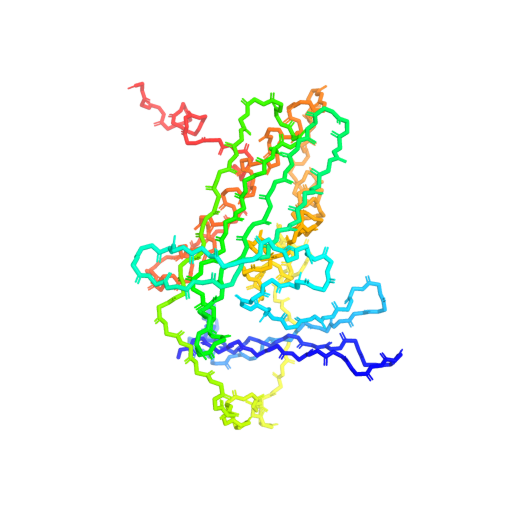942 -11.581 1.00 85.56 180 ASN A N 1
ATOM 1454 C CA . ASN A 1 180 ? 14.188 4.928 -11.677 1.00 85.56 180 ASN A CA 1
ATOM 1455 C C . ASN A 1 180 ? 13.979 3.986 -12.877 1.00 85.56 180 ASN A C 1
ATOM 1457 O O . ASN A 1 180 ? 14.919 3.624 -13.586 1.00 85.56 180 ASN A O 1
ATOM 1461 N N . PHE A 1 181 ? 12.730 3.586 -13.144 1.00 91.00 181 PHE A N 1
ATOM 1462 C CA . PHE A 1 181 ? 12.392 2.798 -14.332 1.00 91.00 181 PHE A CA 1
ATOM 1463 C C . PHE A 1 181 ? 12.696 3.541 -15.638 1.00 91.00 181 PHE A C 1
ATOM 1465 O O . PHE A 1 181 ? 13.210 2.926 -16.580 1.00 91.00 181 PHE A O 1
ATOM 1472 N N . LYS A 1 182 ? 12.393 4.842 -15.715 1.00 92.88 182 LYS A N 1
ATOM 1473 C CA . LYS A 1 182 ? 12.685 5.644 -16.904 1.00 92.88 182 LYS A CA 1
ATOM 1474 C C . LYS A 1 182 ? 14.182 5.753 -17.148 1.00 92.88 182 LYS A C 1
ATOM 1476 O O . LYS A 1 182 ? 14.596 5.581 -18.292 1.00 92.88 182 LYS A O 1
ATOM 1481 N N . GLU A 1 183 ? 14.965 6.003 -16.104 1.00 90.62 183 GLU A N 1
ATOM 1482 C CA . GLU A 1 183 ? 16.422 6.102 -16.199 1.00 90.62 183 GLU A CA 1
ATOM 1483 C C . GLU A 1 183 ? 17.032 4.778 -16.677 1.00 90.62 183 GLU A C 1
ATOM 1485 O O . GLU A 1 183 ? 17.705 4.740 -17.707 1.00 90.62 183 GLU A O 1
ATOM 1490 N N . GLN A 1 184 ? 16.701 3.668 -16.015 1.00 88.69 184 GLN A N 1
ATOM 1491 C CA . GLN A 1 184 ? 17.281 2.357 -16.315 1.00 88.69 184 GLN A CA 1
ATOM 1492 C C . GLN A 1 184 ? 16.908 1.809 -17.704 1.00 88.69 184 GLN A C 1
ATOM 1494 O O . GLN A 1 184 ? 17.691 1.079 -18.310 1.00 88.69 184 GLN A O 1
ATOM 1499 N N . HIS A 1 185 ? 15.709 2.118 -18.213 1.00 91.62 185 HIS A N 1
ATOM 1500 C CA . HIS A 1 185 ? 15.245 1.657 -19.534 1.00 91.62 185 HIS A CA 1
ATOM 1501 C C . HIS A 1 185 ? 15.272 2.751 -20.604 1.00 91.62 185 HIS A C 1
ATOM 1503 O O . HIS A 1 185 ? 14.631 2.584 -21.647 1.00 91.62 185 HIS A O 1
ATOM 1509 N N . GLU A 1 186 ? 15.970 3.858 -20.335 1.00 92.81 186 GLU A N 1
ATOM 1510 C CA . GLU A 1 186 ? 16.148 5.007 -21.233 1.00 92.81 186 GLU A CA 1
ATOM 1511 C C . GLU A 1 186 ? 14.823 5.515 -21.835 1.00 92.81 186 GLU A C 1
ATOM 1513 O O . GLU A 1 186 ? 14.706 5.832 -23.025 1.00 92.81 186 GLU A O 1
ATOM 1518 N N . ARG A 1 187 ? 13.771 5.564 -21.012 1.00 93.31 187 ARG A N 1
ATOM 1519 C CA . ARG A 1 187 ? 12.430 5.954 -21.453 1.00 93.31 187 ARG A CA 1
ATOM 1520 C C . ARG A 1 187 ? 12.338 7.462 -21.604 1.00 93.31 187 ARG A C 1
ATOM 1522 O O . ARG A 1 187 ? 12.620 8.221 -20.682 1.00 93.31 187 ARG A O 1
ATOM 1529 N N . LYS A 1 188 ? 11.840 7.886 -22.763 1.00 93.38 188 LYS A N 1
ATOM 1530 C CA . LYS A 1 188 ? 11.441 9.267 -23.031 1.00 93.38 188 LYS A CA 1
ATOM 1531 C C . LYS A 1 188 ? 10.021 9.259 -23.563 1.00 93.38 188 LYS A C 1
ATOM 1533 O O . LYS A 1 188 ? 9.748 8.641 -24.592 1.00 93.38 188 LYS A O 1
ATOM 1538 N N . TYR A 1 189 ? 9.126 9.924 -22.848 1.00 94.00 189 TYR A N 1
ATOM 1539 C CA . TYR A 1 189 ? 7.735 10.070 -23.257 1.00 94.00 189 TYR A CA 1
ATOM 1540 C C . TYR A 1 189 ? 7.545 11.402 -23.974 1.00 94.00 189 TYR A C 1
ATOM 1542 O O . TYR A 1 189 ? 8.268 12.365 -23.730 1.00 94.00 189 TYR A O 1
ATOM 1550 N N . LYS A 1 190 ? 6.603 11.427 -24.918 1.00 92.06 190 LYS A N 1
ATOM 1551 C CA . LYS A 1 190 ? 6.399 12.565 -25.821 1.00 92.06 190 LYS A CA 1
ATOM 1552 C C . LYS A 1 190 ? 5.939 13.823 -25.082 1.00 92.06 190 LYS A C 1
ATOM 1554 O O . LYS A 1 190 ? 6.331 14.926 -25.449 1.00 92.06 190 LYS A O 1
ATOM 1559 N N . ASP A 1 191 ? 5.062 13.640 -24.107 1.00 90.00 191 ASP A N 1
ATOM 1560 C CA . ASP A 1 191 ? 4.396 14.699 -23.368 1.00 90.00 191 ASP A CA 1
ATOM 1561 C C . ASP A 1 191 ? 3.952 14.185 -21.991 1.00 90.00 191 ASP A C 1
ATOM 1563 O O . ASP A 1 191 ? 3.986 12.983 -21.707 1.00 90.00 191 ASP A O 1
ATOM 1567 N N . GLU A 1 192 ? 3.512 15.114 -21.143 1.00 85.19 192 GLU A N 1
ATOM 1568 C CA . GLU A 1 192 ? 2.993 14.826 -19.803 1.00 85.19 192 GLU A CA 1
ATOM 1569 C C . GLU A 1 192 ? 1.779 13.895 -19.817 1.00 85.19 192 GLU A C 1
ATOM 1571 O O . GLU A 1 192 ? 1.515 13.185 -18.852 1.00 85.19 192 GLU A O 1
ATOM 1576 N N . HIS A 1 193 ? 0.996 13.879 -20.895 1.00 84.00 193 HIS A N 1
ATOM 1577 C CA . HIS A 1 193 ? -0.145 12.977 -20.987 1.00 84.00 193 HIS A CA 1
ATOM 1578 C C . HIS A 1 193 ? 0.320 11.523 -21.168 1.00 84.00 193 HIS A C 1
ATOM 1580 O O . HIS A 1 193 ? -0.168 10.623 -20.484 1.00 84.00 193 HIS A O 1
ATOM 1586 N N . GLU A 1 194 ? 1.296 11.283 -22.044 1.00 88.38 194 GLU A N 1
ATOM 1587 C CA . GLU A 1 194 ? 1.887 9.961 -22.231 1.00 88.38 194 GLU A CA 1
ATOM 1588 C C . GLU A 1 194 ? 2.700 9.516 -21.005 1.00 88.38 194 GLU A C 1
ATOM 1590 O O . GLU A 1 194 ? 2.548 8.365 -20.599 1.00 88.38 194 GLU A O 1
ATOM 1595 N N . HIS A 1 195 ? 3.488 10.396 -20.364 1.00 89.88 195 HIS A N 1
ATOM 1596 C CA . HIS A 1 195 ? 4.187 10.076 -19.099 1.00 89.88 195 HIS A CA 1
ATOM 1597 C C . HIS A 1 195 ? 3.203 9.551 -18.055 1.00 89.88 195 HIS A C 1
ATOM 1599 O O . HIS A 1 195 ? 3.368 8.454 -17.520 1.00 89.88 195 HIS A O 1
ATOM 1605 N N . ARG A 1 196 ? 2.113 10.291 -17.850 1.00 83.38 196 ARG A N 1
ATOM 1606 C CA . ARG A 1 196 ? 1.088 9.964 -16.861 1.00 83.38 196 ARG A CA 1
ATOM 1607 C C . ARG A 1 196 ? 0.342 8.668 -17.181 1.00 83.38 196 ARG A C 1
ATOM 1609 O O . ARG A 1 196 ? 0.136 7.822 -16.308 1.00 83.38 196 ARG A O 1
ATOM 1616 N N . ARG A 1 197 ? 0.009 8.444 -18.454 1.00 85.81 197 ARG A N 1
ATOM 1617 C CA . ARG A 1 197 ? -0.566 7.172 -18.917 1.00 85.81 197 ARG A CA 1
ATOM 1618 C C . ARG A 1 197 ? 0.375 5.992 -18.647 1.00 85.81 197 ARG A C 1
ATOM 1620 O O . ARG A 1 197 ? -0.078 4.940 -18.193 1.00 85.81 197 ARG A O 1
ATOM 1627 N N . ARG A 1 198 ? 1.670 6.155 -18.922 1.00 91.94 198 ARG A N 1
ATOM 1628 C CA . ARG A 1 198 ? 2.695 5.117 -18.737 1.00 91.94 198 ARG A CA 1
ATOM 1629 C C . ARG A 1 198 ? 2.931 4.813 -17.263 1.00 91.94 198 ARG A C 1
ATOM 1631 O O . ARG A 1 198 ? 3.015 3.636 -16.918 1.00 91.94 198 ARG A O 1
ATOM 1638 N N . LEU A 1 199 ? 2.915 5.828 -16.399 1.00 88.38 199 LEU A N 1
ATOM 1639 C CA . LEU A 1 199 ? 2.960 5.646 -14.949 1.00 88.38 199 LEU A CA 1
ATOM 1640 C C . LEU A 1 199 ? 1.781 4.803 -14.448 1.00 88.38 199 LEU A C 1
ATOM 1642 O O . LEU A 1 199 ? 1.984 3.862 -13.683 1.00 88.38 199 LEU A O 1
ATOM 1646 N N . LYS A 1 200 ? 0.550 5.071 -14.910 1.00 82.75 200 LYS A N 1
ATOM 1647 C CA . LYS A 1 200 ? -0.629 4.276 -14.513 1.00 82.75 200 LYS A CA 1
ATOM 1648 C C . LYS A 1 200 ? -0.485 2.804 -14.909 1.00 82.75 200 LYS A C 1
ATOM 1650 O O . LYS A 1 200 ? -0.778 1.911 -14.112 1.00 82.75 200 LYS A O 1
ATOM 1655 N N . ILE A 1 201 ? -0.014 2.542 -16.128 1.00 89.50 201 ILE A N 1
ATOM 1656 C CA . ILE A 1 201 ? 0.241 1.178 -16.611 1.00 89.50 201 ILE A CA 1
ATOM 1657 C C . ILE A 1 201 ? 1.334 0.507 -15.771 1.00 89.50 201 ILE A C 1
ATOM 1659 O O . ILE A 1 201 ? 1.157 -0.626 -15.325 1.00 89.50 201 ILE A O 1
ATOM 1663 N N . PHE A 1 202 ? 2.423 1.225 -15.498 1.00 90.69 202 PHE A N 1
ATOM 1664 C CA . PHE A 1 202 ? 3.508 0.767 -14.639 1.00 90.69 202 PHE A CA 1
ATOM 1665 C C . PHE A 1 202 ? 3.021 0.400 -13.237 1.00 90.69 202 PHE A C 1
ATOM 1667 O O . PHE A 1 202 ? 3.285 -0.707 -12.768 1.00 90.69 202 PHE A O 1
ATOM 1674 N N . ARG A 1 203 ? 2.231 1.272 -12.606 1.00 85.50 203 ARG A N 1
ATOM 1675 C CA . ARG A 1 203 ? 1.593 1.048 -11.303 1.00 85.50 203 ARG A CA 1
ATOM 1676 C C . ARG A 1 203 ? 0.734 -0.218 -11.312 1.00 85.50 203 ARG A C 1
ATOM 1678 O O . ARG A 1 203 ? 0.884 -1.074 -10.440 1.00 85.50 203 ARG A O 1
ATOM 1685 N N . HIS A 1 204 ? -0.107 -0.401 -12.333 1.00 85.81 204 HIS A N 1
ATOM 1686 C CA . HIS A 1 204 ? -0.931 -1.605 -12.479 1.00 85.81 204 HIS A CA 1
ATOM 1687 C C . HIS A 1 204 ? -0.090 -2.881 -12.655 1.00 85.81 204 HIS A C 1
ATOM 1689 O O . HIS A 1 204 ? -0.333 -3.889 -11.987 1.00 85.81 204 HIS A O 1
ATOM 1695 N N . ASN A 1 205 ? 0.934 -2.837 -13.506 1.00 90.81 205 ASN A N 1
ATOM 1696 C CA . ASN A 1 205 ? 1.828 -3.968 -13.741 1.00 90.81 205 ASN A CA 1
ATOM 1697 C C . ASN A 1 205 ? 2.671 -4.306 -12.500 1.00 90.81 205 ASN A C 1
ATOM 1699 O O . ASN A 1 205 ? 2.879 -5.484 -12.209 1.00 90.81 205 ASN A O 1
ATOM 1703 N N . ASN A 1 206 ? 3.090 -3.305 -11.722 1.00 87.06 206 ASN A N 1
ATOM 1704 C CA . ASN A 1 206 ? 3.758 -3.485 -10.432 1.00 87.06 206 ASN A CA 1
ATOM 1705 C C . ASN A 1 206 ? 2.851 -4.234 -9.442 1.00 87.06 206 ASN A C 1
ATOM 1707 O O . ASN A 1 206 ? 3.229 -5.291 -8.927 1.00 87.06 206 ASN A O 1
ATOM 1711 N N . ARG A 1 207 ? 1.598 -3.783 -9.277 1.00 84.88 207 ARG A N 1
ATOM 1712 C CA . ARG A 1 207 ? 0.588 -4.492 -8.468 1.00 84.88 207 ARG A CA 1
ATOM 1713 C C . ARG A 1 207 ? 0.402 -5.940 -8.928 1.00 84.88 207 ARG A C 1
ATOM 1715 O O . ARG A 1 207 ? 0.360 -6.846 -8.092 1.00 84.88 207 ARG A O 1
ATOM 1722 N N . TYR A 1 208 ? 0.312 -6.171 -10.238 1.00 88.38 208 TYR A N 1
ATOM 1723 C CA . TYR A 1 208 ? 0.146 -7.509 -10.806 1.00 88.38 208 TYR A CA 1
ATOM 1724 C C . TYR A 1 208 ? 1.331 -8.423 -10.472 1.00 88.38 208 TYR A C 1
ATOM 1726 O O . TYR A 1 208 ? 1.131 -9.517 -9.942 1.00 88.38 208 TYR A O 1
ATOM 1734 N N . VAL A 1 209 ? 2.560 -7.962 -10.727 1.00 88.69 209 VAL A N 1
ATOM 1735 C CA . VAL A 1 209 ? 3.798 -8.696 -10.421 1.00 88.69 209 VAL A CA 1
ATOM 1736 C C . VAL A 1 209 ? 3.865 -9.043 -8.934 1.00 88.69 209 VAL A C 1
ATOM 1738 O O . VAL A 1 209 ? 4.043 -10.211 -8.584 1.00 88.69 209 VAL A O 1
ATOM 1741 N N . ASN A 1 210 ? 3.628 -8.066 -8.055 1.00 83.94 210 ASN A N 1
ATOM 1742 C CA . ASN A 1 210 ? 3.652 -8.281 -6.608 1.00 83.94 210 ASN A CA 1
ATOM 1743 C C . ASN A 1 210 ? 2.583 -9.278 -6.154 1.00 83.94 210 ASN A C 1
ATOM 1745 O O . ASN A 1 210 ? 2.859 -10.153 -5.334 1.00 83.94 210 ASN A O 1
ATOM 1749 N N . THR A 1 211 ? 1.376 -9.195 -6.715 1.00 84.88 211 THR A N 1
ATOM 1750 C CA . THR A 1 211 ? 0.281 -10.124 -6.406 1.00 84.88 211 THR A CA 1
ATOM 1751 C C . THR A 1 211 ? 0.626 -11.550 -6.835 1.00 84.88 211 THR A C 1
ATOM 1753 O O . THR A 1 211 ? 0.448 -12.486 -6.056 1.00 84.88 211 THR A O 1
ATOM 1756 N N . ARG A 1 212 ? 1.178 -11.736 -8.042 1.00 89.06 212 ARG A N 1
ATOM 1757 C CA . ARG A 1 212 ? 1.593 -13.059 -8.538 1.00 89.06 212 ARG A CA 1
ATOM 1758 C C . ARG A 1 212 ? 2.730 -13.656 -7.715 1.00 89.06 212 ARG A C 1
ATOM 1760 O O . ARG A 1 212 ? 2.664 -14.833 -7.376 1.00 89.06 212 ARG A O 1
ATOM 1767 N N . ASN A 1 213 ? 3.706 -12.843 -7.318 1.00 84.31 213 ASN A N 1
ATOM 1768 C CA . ASN A 1 213 ? 4.808 -13.289 -6.465 1.00 84.31 213 ASN A CA 1
ATOM 1769 C C . ASN A 1 213 ? 4.345 -13.668 -5.050 1.00 84.31 213 ASN A C 1
ATOM 1771 O O . ASN A 1 213 ? 4.884 -14.597 -4.454 1.00 84.31 213 ASN A O 1
ATOM 1775 N N . ARG A 1 214 ? 3.322 -12.989 -4.513 1.00 81.62 214 ARG A N 1
ATOM 1776 C CA . ARG A 1 214 ? 2.722 -13.321 -3.207 1.00 81.62 214 ARG A CA 1
ATOM 1777 C C . ARG A 1 214 ? 1.851 -14.579 -3.243 1.00 81.62 214 ARG A C 1
ATOM 1779 O O . ARG A 1 214 ? 1.643 -15.185 -2.199 1.00 81.62 214 ARG A O 1
ATOM 1786 N N . ALA A 1 215 ? 1.377 -14.995 -4.418 1.00 86.31 215 ALA A N 1
ATOM 1787 C CA . ALA A 1 215 ? 0.509 -16.162 -4.573 1.00 86.31 215 ALA A CA 1
ATOM 1788 C C . ALA A 1 215 ? 1.234 -17.518 -4.435 1.00 86.31 215 ALA A C 1
ATOM 1790 O O . ALA A 1 215 ? 0.577 -18.554 -4.480 1.00 86.31 215 ALA A O 1
ATOM 1791 N N . GLY A 1 216 ? 2.565 -17.537 -4.275 1.00 80.12 216 GLY A N 1
ATOM 1792 C CA . GLY A 1 216 ? 3.324 -18.778 -4.067 1.00 80.12 216 GLY A CA 1
ATOM 1793 C C . GLY A 1 216 ? 3.342 -19.705 -5.287 1.00 80.12 216 GLY A C 1
ATOM 1794 O O . GLY A 1 216 ? 3.327 -20.924 -5.140 1.00 80.12 216 GLY A O 1
ATOM 1795 N N . LEU A 1 217 ? 3.329 -19.132 -6.493 1.00 87.25 217 LEU A N 1
ATOM 1796 C CA . LEU A 1 217 ? 3.367 -19.881 -7.750 1.00 87.25 217 LEU A CA 1
ATOM 1797 C C . LEU A 1 217 ? 4.747 -20.526 -7.974 1.00 87.25 217 LEU A C 1
ATOM 1799 O O . LEU A 1 217 ? 5.746 -20.121 -7.385 1.00 87.25 217 LEU A O 1
ATOM 1803 N N . THR A 1 218 ? 4.824 -21.497 -8.889 1.00 86.56 218 THR A N 1
ATOM 1804 C CA . THR A 1 218 ? 6.083 -22.173 -9.277 1.00 86.56 218 THR A CA 1
ATOM 1805 C C . THR A 1 218 ? 7.052 -21.279 -10.057 1.00 86.56 218 THR A C 1
ATOM 1807 O O . THR A 1 218 ? 8.116 -21.732 -10.472 1.00 86.56 218 THR A O 1
ATOM 1810 N N . TYR A 1 219 ? 6.671 -20.029 -10.303 1.00 84.00 219 TYR A N 1
ATOM 1811 C CA . TYR A 1 219 ? 7.467 -19.025 -10.984 1.00 84.00 219 TYR A CA 1
ATOM 1812 C C . TYR A 1 219 ? 7.307 -17.681 -10.278 1.00 84.00 219 TYR A C 1
ATOM 1814 O O . TYR A 1 219 ? 6.284 -17.405 -9.649 1.00 84.00 219 TYR A O 1
ATOM 1822 N N . THR A 1 220 ? 8.310 -16.827 -10.438 1.00 82.62 220 THR A N 1
ATOM 1823 C CA . THR A 1 220 ? 8.277 -15.433 -10.003 1.00 82.62 220 THR A CA 1
ATOM 1824 C C . THR A 1 220 ? 8.337 -14.508 -11.212 1.00 82.62 220 THR A C 1
ATOM 1826 O O . THR A 1 220 ? 8.748 -14.886 -12.310 1.00 82.62 220 THR A O 1
ATOM 1829 N N . MET A 1 221 ? 7.873 -13.282 -11.023 1.00 87.06 221 MET A N 1
ATOM 1830 C CA . MET A 1 221 ? 7.886 -12.217 -12.013 1.00 87.06 221 MET A CA 1
ATOM 1831 C C . MET A 1 221 ? 8.751 -11.064 -11.502 1.00 87.06 221 MET A C 1
ATOM 1833 O O . MET A 1 221 ? 8.786 -10.792 -10.305 1.00 87.06 221 MET A O 1
ATOM 1837 N N . LYS A 1 222 ? 9.414 -10.352 -12.413 1.00 87.12 222 LYS A N 1
ATOM 1838 C CA . LYS A 1 222 ? 10.134 -9.104 -12.125 1.00 87.12 222 LYS A CA 1
ATOM 1839 C C . LYS A 1 222 ? 9.669 -8.041 -13.113 1.00 87.12 222 LYS A C 1
ATOM 1841 O O . LYS A 1 222 ? 9.384 -8.359 -14.272 1.00 87.12 222 LYS A O 1
ATOM 1846 N N . LEU A 1 223 ? 9.589 -6.792 -12.659 1.00 89.00 223 LEU A N 1
ATOM 1847 C CA . LEU A 1 223 ? 9.396 -5.662 -13.563 1.00 89.00 223 LEU A CA 1
ATOM 1848 C C . LEU A 1 223 ? 10.572 -5.589 -14.535 1.00 89.00 223 LEU A C 1
ATOM 1850 O O . LEU A 1 223 ? 11.729 -5.733 -14.155 1.00 89.00 223 LEU A O 1
ATOM 1854 N N . ASN A 1 224 ? 10.262 -5.406 -15.808 1.00 90.50 224 ASN A N 1
ATOM 1855 C CA . ASN A 1 224 ? 11.244 -5.340 -16.879 1.00 90.50 224 ASN A CA 1
ATOM 1856 C C . ASN A 1 224 ? 10.893 -4.174 -17.808 1.00 90.50 224 ASN A C 1
ATOM 1858 O O . ASN A 1 224 ? 9.938 -3.445 -17.554 1.00 90.50 224 ASN A O 1
ATOM 1862 N N . LYS A 1 225 ? 11.604 -4.039 -18.930 1.00 92.31 225 LYS A N 1
ATOM 1863 C CA . LYS A 1 225 ? 11.379 -2.980 -19.928 1.00 92.31 225 LYS A CA 1
ATOM 1864 C C . LYS A 1 225 ? 9.949 -2.887 -20.488 1.00 92.31 225 LYS A C 1
ATOM 1866 O O . LYS A 1 225 ? 9.653 -1.958 -21.227 1.00 92.31 225 LYS A O 1
ATOM 1871 N N . PHE A 1 226 ? 9.081 -3.855 -20.222 1.00 93.12 226 PHE A N 1
ATOM 1872 C CA . PHE A 1 226 ? 7.684 -3.863 -20.646 1.00 93.12 226 PHE A CA 1
ATOM 1873 C C . PHE A 1 226 ? 6.713 -3.430 -19.541 1.00 93.12 226 PHE A C 1
ATOM 1875 O O . PHE A 1 226 ? 5.504 -3.473 -19.753 1.00 93.12 226 PHE A O 1
ATOM 1882 N N . ALA A 1 227 ? 7.219 -3.026 -18.372 1.00 93.25 227 ALA A N 1
ATOM 1883 C CA . ALA A 1 227 ? 6.402 -2.634 -17.231 1.00 93.25 227 ALA A CA 1
ATOM 1884 C C . ALA A 1 227 ? 5.483 -1.438 -17.525 1.00 93.25 227 ALA A C 1
ATOM 1886 O O . ALA A 1 227 ? 4.423 -1.343 -16.926 1.00 93.25 227 ALA A O 1
ATOM 1887 N N . ASP A 1 228 ? 5.824 -0.576 -18.479 1.00 93.88 228 ASP A N 1
ATOM 1888 C CA . ASP A 1 228 ? 5.023 0.572 -18.914 1.00 93.88 228 ASP A CA 1
ATOM 1889 C C . ASP A 1 228 ? 4.053 0.259 -20.070 1.00 93.88 228 ASP A C 1
ATOM 1891 O O . ASP A 1 228 ? 3.485 1.181 -20.658 1.00 93.88 228 ASP A O 1
ATOM 1895 N N . ARG A 1 229 ? 3.854 -1.019 -20.431 1.00 93.38 229 ARG A N 1
ATOM 1896 C CA . ARG A 1 229 ? 2.990 -1.433 -21.552 1.00 93.38 229 ARG A CA 1
ATOM 1897 C C . ARG A 1 229 ? 1.716 -2.147 -21.116 1.00 93.38 229 ARG A C 1
ATOM 1899 O O . ARG A 1 229 ? 1.732 -2.956 -20.188 1.00 93.38 229 ARG A O 1
ATOM 1906 N N . SER A 1 230 ? 0.614 -1.858 -21.805 1.00 91.06 230 SER A N 1
ATOM 1907 C CA . SER A 1 230 ? -0.662 -2.550 -21.597 1.00 91.06 230 SER A CA 1
ATOM 1908 C C . SER A 1 230 ? -0.660 -3.941 -22.240 1.00 91.06 230 SER A C 1
ATOM 1910 O O . SER A 1 230 ? 0.145 -4.223 -23.130 1.00 91.06 230 SER A O 1
ATOM 1912 N N . ASP A 1 231 ? -1.586 -4.818 -21.838 1.00 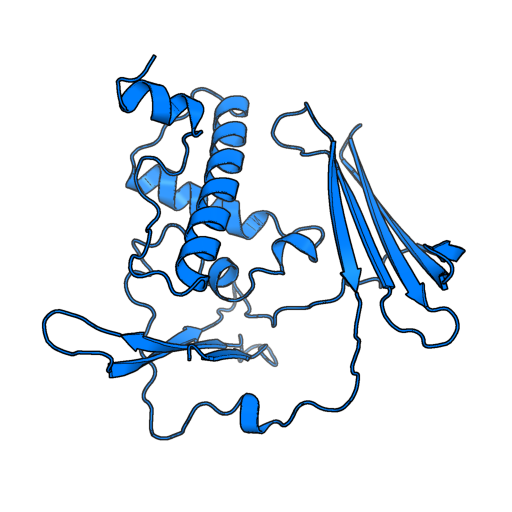87.31 231 ASP A N 1
ATOM 1913 C CA . ASP A 1 231 ? -1.690 -6.154 -22.444 1.00 87.31 231 ASP A CA 1
ATOM 1914 C C . ASP A 1 231 ? -1.992 -6.084 -23.952 1.00 87.31 231 ASP A C 1
ATOM 1916 O O . ASP A 1 231 ? -1.430 -6.857 -24.724 1.00 87.31 231 ASP A O 1
ATOM 1920 N N . ASP A 1 232 ? -2.767 -5.091 -24.404 1.00 88.00 232 ASP A N 1
ATOM 1921 C CA . ASP A 1 232 ? -3.000 -4.841 -25.832 1.00 88.00 232 ASP A CA 1
ATOM 1922 C C . ASP A 1 232 ? -1.716 -4.476 -26.584 1.00 88.00 232 ASP A C 1
ATOM 1924 O O . ASP A 1 232 ? -1.451 -5.003 -27.667 1.00 88.00 232 ASP A O 1
ATOM 1928 N N . GLU A 1 233 ? -0.878 -3.616 -26.003 1.00 89.75 233 GLU A N 1
ATOM 1929 C CA . GLU A 1 233 ? 0.411 -3.245 -26.594 1.00 89.75 233 GLU A CA 1
ATOM 1930 C C . GLU A 1 233 ? 1.380 -4.433 -26.627 1.00 89.75 233 GLU A C 1
ATOM 1932 O O . GLU A 1 233 ? 2.169 -4.574 -27.566 1.00 89.75 233 GLU A O 1
ATOM 1937 N N . LEU A 1 234 ? 1.316 -5.315 -25.625 1.00 88.88 234 LEU A N 1
ATOM 1938 C CA . LEU A 1 234 ? 2.103 -6.547 -25.584 1.00 88.88 234 LEU A CA 1
ATOM 1939 C C . LEU A 1 234 ? 1.573 -7.615 -26.540 1.00 88.88 234 LEU A C 1
ATOM 1941 O O . LEU A 1 234 ? 2.365 -8.372 -27.101 1.00 88.88 234 LEU A O 1
ATOM 1945 N N . ARG A 1 235 ? 0.260 -7.674 -26.771 1.00 86.75 235 ARG A N 1
ATOM 1946 C CA . ARG A 1 235 ? -0.367 -8.615 -27.705 1.00 86.75 235 ARG A CA 1
ATOM 1947 C C . ARG A 1 235 ? 0.153 -8.422 -29.126 1.00 86.75 235 ARG A C 1
ATOM 1949 O O . ARG A 1 235 ? 0.482 -9.412 -29.778 1.00 86.75 235 ARG A O 1
ATOM 1956 N N . VAL A 1 236 ? 0.347 -7.171 -29.552 1.00 85.44 236 VAL A N 1
ATOM 1957 C CA . VAL A 1 236 ? 0.962 -6.846 -30.853 1.00 85.44 236 VAL A CA 1
ATOM 1958 C C . VAL A 1 236 ? 2.366 -7.454 -30.982 1.00 85.44 236 VAL A C 1
ATOM 1960 O O . VAL A 1 236 ? 2.720 -7.962 -32.044 1.00 85.44 236 VAL A O 1
ATOM 1963 N N . LEU A 1 237 ? 3.149 -7.485 -29.896 1.00 82.12 237 LEU A N 1
ATOM 1964 C CA . LEU A 1 237 ? 4.495 -8.077 -29.886 1.00 82.12 237 LEU A CA 1
ATOM 1965 C C . LEU A 1 237 ? 4.486 -9.613 -29.933 1.00 82.12 237 LEU A C 1
ATOM 1967 O O . LEU A 1 237 ? 5.474 -10.220 -30.337 1.00 82.12 237 LEU A O 1
ATOM 1971 N N . ARG A 1 238 ? 3.383 -10.250 -29.521 1.00 82.31 238 ARG A N 1
ATOM 1972 C CA . ARG A 1 238 ? 3.230 -11.716 -29.473 1.00 82.31 238 ARG A CA 1
ATOM 1973 C C . ARG A 1 238 ? 2.758 -12.320 -30.803 1.00 82.31 238 ARG A C 1
ATOM 1975 O O . ARG A 1 238 ? 2.524 -13.524 -30.869 1.00 82.31 238 ARG A O 1
ATOM 1982 N N . GLY A 1 239 ? 2.604 -11.508 -31.852 1.00 69.44 239 GLY A N 1
ATOM 1983 C CA . GLY A 1 239 ? 2.319 -11.975 -33.214 1.00 69.44 239 GLY A CA 1
ATOM 1984 C C . GLY A 1 239 ? 0.926 -12.578 -33.429 1.00 69.44 239 GLY A C 1
ATOM 1985 O O . GLY A 1 239 ? 0.678 -13.158 -34.484 1.00 69.44 239 GLY A O 1
ATOM 1986 N N . ARG A 1 240 ? 0.004 -12.447 -32.467 1.00 60.41 240 ARG A N 1
ATOM 1987 C CA . ARG A 1 240 ? -1.403 -12.841 -32.629 1.00 60.41 240 ARG A CA 1
ATOM 1988 C C . ARG A 1 240 ? -2.247 -11.592 -32.872 1.00 60.41 240 ARG A C 1
ATOM 1990 O O . ARG A 1 240 ? -2.369 -10.759 -31.975 1.00 60.41 240 ARG A O 1
ATOM 1997 N N . ARG A 1 241 ? -2.762 -11.471 -34.101 1.00 51.41 241 ARG A N 1
ATOM 1998 C CA . ARG A 1 241 ? -3.853 -10.550 -34.453 1.00 51.41 241 ARG A CA 1
ATOM 1999 C C . ARG A 1 241 ? -5.148 -11.016 -33.801 1.00 51.41 241 ARG A C 1
ATOM 2001 O O . ARG A 1 241 ? -5.373 -12.246 -33.810 1.00 51.41 241 ARG A O 1
#

Secondary structure (DSSP, 8-state):
--EEEEE---SSS---EEEEEEEE--SS-SSEEEEEEEE--SSS------SS---TTPEEEEEEEETTEEEEEEEEEEEETTEEEEEEEEEETTT--EEEEEEEEE-TTTSS-EEEEEEE------SPPPGGGG---TTPPPEEPTTTTT-SS-HHHHH-TTHHHH-TTTTHHHHHHHHHHHHHTT---SSHHHHHHHHHHHHHHHHHHHHHHHTT-SS-----TTTT--HHHHHHHTT--

pLDDT: mean 83.68, std 12.27, range [40.5, 98.5]